Protein AF-0000000086255350 (afdb_homodimer)

Structure (mmCIF, N/CA/C/O backbone):
data_AF-0000000086255350-model_v1
#
loop_
_entity.id
_entity.type
_entity.pdbx_description
1 polymer 'Biogenesis of lysosome-related organelles complex 1 subunit 7'
#
loop_
_atom_site.group_PDB
_atom_site.id
_atom_site.type_symbol
_atom_site.label_atom_id
_atom_site.label_alt_id
_atom_site.label_comp_id
_atom_site.label_asym_id
_atom_site.label_entity_id
_atom_site.label_seq_id
_atom_site.pdbx_PDB_ins_code
_atom_site.Cartn_x
_atom_site.Cartn_y
_atom_site.Cartn_z
_atom_site.occupancy
_atom_site.B_iso_or_equiv
_atom_site.auth_seq_id
_atom_site.auth_comp_id
_atom_site.auth_asym_id
_atom_site.auth_atom_id
_atom_site.pdbx_PDB_model_num
ATOM 1 N N . MET A 1 1 ? 22.094 71.875 85.375 1 22.02 1 MET A N 1
ATOM 2 C CA . MET A 1 1 ? 22.422 72.375 84.062 1 22.02 1 MET A CA 1
ATOM 3 C C . MET A 1 1 ? 21.641 71.688 83 1 22.02 1 MET A C 1
ATOM 5 O O . MET A 1 1 ? 21.078 70.562 83.25 1 22.02 1 MET A O 1
ATOM 9 N N . ASP A 1 2 ? 22.125 71.688 81.75 1 23.98 2 ASP A N 1
ATOM 10 C CA . ASP A 1 2 ? 21.375 71.875 80.5 1 23.98 2 ASP A CA 1
ATOM 11 C C . ASP A 1 2 ? 20.672 70.625 80.062 1 23.98 2 ASP A C 1
ATOM 13 O O . ASP A 1 2 ? 19.469 70.625 79.812 1 23.98 2 ASP A O 1
ATOM 17 N N . PRO A 1 3 ? 21.391 69.75 79.062 1 24.89 3 PRO A N 1
ATOM 18 C CA . PRO A 1 3 ? 20.922 69.75 77.688 1 24.89 3 PRO A CA 1
ATOM 19 C C . PRO A 1 3 ? 19.828 68.75 77.438 1 24.89 3 PRO A C 1
ATOM 21 O O . PRO A 1 3 ? 19.531 67.938 78.312 1 24.89 3 PRO A O 1
ATOM 24 N N . SER A 1 4 ? 19.875 68 76.125 1 26.28 4 SER A N 1
ATOM 25 C CA . SER A 1 4 ? 19.25 68.062 74.812 1 26.28 4 SER A CA 1
ATOM 26 C C . SER A 1 4 ? 18.453 66.812 74.5 1 26.28 4 SER A C 1
ATOM 28 O O . SER A 1 4 ? 17.359 66.812 73.938 1 26.28 4 SER A O 1
ATOM 30 N N . LEU A 1 5 ? 19.078 65.5 74.438 1 30.86 5 LEU A N 1
ATOM 31 C CA . LEU A 1 5 ? 19.062 64.875 73.125 1 30.86 5 LEU A CA 1
ATOM 32 C C . LEU A 1 5 ? 17.766 64.125 72.875 1 30.86 5 LEU A C 1
ATOM 34 O O . LEU A 1 5 ? 17.391 63.281 73.688 1 30.86 5 LEU A O 1
ATOM 38 N N . SER A 1 6 ? 16.766 64.688 72.125 1 34.22 6 SER A N 1
ATOM 39 C CA . SER A 1 6 ? 15.43 64.375 71.562 1 34.22 6 SER A CA 1
ATOM 40 C C . SER A 1 6 ? 15.461 63.125 70.688 1 34.22 6 SER A C 1
ATOM 42 O O . SER A 1 6 ? 14.523 62.906 69.938 1 34.22 6 SER A O 1
ATOM 44 N N . THR A 1 7 ? 16.328 62.125 70.938 1 30.97 7 THR A N 1
ATOM 45 C CA . THR A 1 7 ? 16.516 61.281 69.75 1 30.97 7 THR A CA 1
ATOM 46 C C . THR A 1 7 ? 15.18 60.688 69.312 1 30.97 7 THR A C 1
ATOM 48 O O . THR A 1 7 ? 14.5 60.031 70.125 1 30.97 7 THR A O 1
ATOM 51 N N . GLY A 1 8 ? 14.438 61.5 68.375 1 29.7 8 GLY A N 1
ATOM 52 C CA . GLY A 1 8 ? 13.227 61.25 67.625 1 29.7 8 GLY A CA 1
ATOM 53 C C . GLY A 1 8 ? 13.227 59.938 66.875 1 29.7 8 GLY A C 1
ATOM 54 O O . GLY A 1 8 ? 14.055 59.719 66 1 29.7 8 GLY A O 1
ATOM 55 N N . GLU A 1 9 ? 13.18 58.812 67.562 1 35.44 9 GLU A N 1
ATOM 56 C CA . GLU A 1 9 ? 13.273 57.562 66.812 1 35.44 9 GLU A CA 1
ATOM 57 C C . GLU A 1 9 ? 12.297 57.531 65.625 1 35.44 9 GLU A C 1
ATOM 59 O O . GLU A 1 9 ? 11.102 57.812 65.812 1 35.44 9 GLU A O 1
ATOM 64 N N . ASN A 1 10 ? 12.797 57.938 64.375 1 32.5 10 ASN A N 1
ATOM 65 C CA . ASN A 1 10 ? 12.148 57.938 63.094 1 32.5 10 ASN A CA 1
ATOM 66 C C . ASN A 1 10 ? 11.344 56.656 62.844 1 32.5 10 ASN A C 1
ATOM 68 O O . ASN A 1 10 ? 11.805 55.562 63.156 1 32.5 10 ASN A O 1
ATOM 72 N N . PRO A 1 11 ? 10.031 56.781 62.625 1 34.41 11 PRO A N 1
ATOM 73 C CA . PRO A 1 11 ? 9.016 55.781 62.25 1 34.41 11 PRO A CA 1
ATOM 74 C C . PRO A 1 11 ? 9.391 55.031 60.969 1 34.41 11 PRO A C 1
ATOM 76 O O . PRO A 1 11 ? 9.875 55.625 60 1 34.41 11 PRO A O 1
ATOM 79 N N . ASP A 1 12 ? 10.117 53.938 61.062 1 32.97 12 ASP A N 1
ATOM 80 C CA . ASP A 1 12 ? 10.422 53.125 59.875 1 32.97 12 ASP A CA 1
ATOM 81 C C . ASP A 1 12 ? 9.188 52.938 59 1 32.97 12 ASP A C 1
ATOM 83 O O . ASP A 1 12 ? 8.148 52.469 59.5 1 32.97 12 ASP A O 1
ATOM 87 N N . SER A 1 13 ? 8.906 53.969 58.125 1 32.94 13 SER A N 1
ATOM 88 C CA . SER A 1 13 ? 7.922 53.906 57.062 1 32.94 13 SER A CA 1
ATOM 89 C C . SER A 1 13 ? 7.996 52.562 56.344 1 32.94 13 SER A C 1
ATOM 91 O O . SER A 1 13 ? 9.039 52.188 55.781 1 32.94 13 SER A O 1
ATOM 93 N N . ASN A 1 14 ? 7.316 51.531 56.906 1 33.56 14 ASN A N 1
ATOM 94 C CA . ASN A 1 14 ? 7.07 50.312 56.156 1 33.56 14 ASN A CA 1
ATOM 95 C C . ASN A 1 14 ? 6.719 50.562 54.719 1 33.56 14 ASN A C 1
ATOM 97 O O . ASN A 1 14 ? 5.664 51.125 54.406 1 33.56 14 ASN A O 1
ATOM 101 N N . GLU A 1 15 ? 7.758 51.062 53.906 1 32.97 15 GLU A N 1
ATOM 102 C CA . GLU A 1 15 ? 7.566 51.188 52.469 1 32.97 15 GLU A CA 1
ATOM 103 C C . GLU A 1 15 ? 6.906 49.969 51.906 1 32.97 15 GLU A C 1
ATOM 105 O O . GLU A 1 15 ? 7.391 48.844 52.094 1 32.97 15 GLU A O 1
ATOM 110 N N . ASN A 1 16 ? 5.543 49.906 51.969 1 33.38 16 ASN A N 1
ATOM 111 C CA . ASN A 1 16 ? 4.746 49.031 51.125 1 33.38 16 ASN A CA 1
ATOM 112 C C . ASN A 1 16 ? 5.344 48.875 49.719 1 33.38 16 ASN A C 1
ATOM 114 O O . ASN A 1 16 ? 5.453 49.844 49 1 33.38 16 ASN A O 1
ATOM 118 N N . ASN A 1 17 ? 6.512 48.25 49.656 1 35.53 17 ASN A N 1
ATOM 119 C CA . ASN A 1 17 ? 7.062 47.906 48.344 1 35.53 17 ASN A CA 1
ATOM 120 C C . ASN A 1 17 ? 5.961 47.625 47.312 1 35.53 17 ASN A C 1
ATOM 122 O O . ASN A 1 17 ? 5.086 46.781 47.562 1 35.53 17 ASN A O 1
ATOM 126 N N . PRO A 1 18 ? 5.621 48.562 46.406 1 35.5 18 PRO A N 1
ATOM 127 C CA . PRO A 1 18 ? 4.664 48.219 45.344 1 35.5 18 PRO A CA 1
ATOM 128 C C . PRO A 1 18 ? 4.867 46.844 44.75 1 35.5 18 PRO A C 1
ATOM 130 O O . PRO A 1 18 ? 6 46.344 44.688 1 35.5 18 PRO A O 1
ATOM 133 N N . GLN A 1 19 ? 4.102 45.812 45.188 1 36.25 19 GLN A N 1
ATOM 134 C CA . GLN A 1 19 ? 3.971 44.594 44.406 1 36.25 19 GLN A CA 1
ATOM 135 C C . GLN A 1 19 ? 4.133 44.875 42.906 1 36.25 19 GLN A C 1
ATOM 137 O O . GLN A 1 19 ? 3.379 45.656 42.344 1 36.25 19 GLN A O 1
ATOM 142 N N . GLU A 1 20 ? 5.375 45.094 42.469 1 37.69 20 GLU A N 1
ATOM 143 C CA . GLU A 1 20 ? 5.582 44.969 41.031 1 37.69 20 GLU A CA 1
ATOM 144 C C . GLU A 1 20 ? 4.582 44.031 40.406 1 37.69 20 GLU A C 1
ATOM 146 O O . GLU A 1 20 ? 4.383 42.906 40.906 1 37.69 20 GLU A O 1
ATOM 151 N N . PHE A 1 21 ? 3.416 44.531 39.938 1 36.28 21 PHE A N 1
ATOM 152 C CA . PHE A 1 21 ? 2.541 43.875 38.969 1 36.28 21 PHE A CA 1
ATOM 153 C C . PHE A 1 21 ? 3.344 43 38 1 36.28 21 PHE A C 1
ATOM 155 O O . PHE A 1 21 ? 4.176 43.5 37.25 1 36.28 21 PHE A O 1
ATOM 162 N N . GLU A 1 22 ? 4.027 41.938 38.5 1 38.34 22 GLU A N 1
ATOM 163 C CA . GLU A 1 22 ? 4.441 40.938 37.531 1 38.34 22 GLU A CA 1
ATOM 164 C C . GLU A 1 22 ? 3.572 41.031 36.281 1 38.34 22 GLU A C 1
ATOM 166 O O . GLU A 1 22 ? 2.357 41.219 36.344 1 38.34 22 GLU A O 1
ATOM 171 N N . SER A 1 23 ? 3.957 41.688 35.281 1 38.53 23 SER A N 1
ATOM 172 C CA . SER A 1 23 ? 3.467 41.531 33.906 1 38.53 23 SER A CA 1
ATOM 173 C C . SER A 1 23 ? 2.9 40.125 33.688 1 38.53 23 SER A C 1
ATOM 175 O O . SER A 1 23 ? 3.65 39.156 33.625 1 38.53 23 SER A O 1
ATOM 177 N N . GLU A 1 24 ? 2.031 39.562 34.438 1 42.59 24 GLU A N 1
ATOM 178 C CA . GLU A 1 24 ? 1.218 38.438 34 1 42.59 24 GLU A CA 1
ATOM 179 C C . GLU A 1 24 ? 1.079 38.438 32.469 1 42.59 24 GLU A C 1
ATOM 181 O O . GLU A 1 24 ? 0.594 39.406 31.891 1 42.59 24 GLU A O 1
ATOM 186 N N . SER A 1 25 ? 2.146 38.219 31.719 1 44.25 25 SER A N 1
ATOM 187 C CA . SER A 1 25 ? 1.948 38.031 30.281 1 44.25 25 SER A CA 1
ATOM 188 C C . SER A 1 25 ? 0.504 37.688 29.953 1 44.25 25 SER A C 1
ATOM 190 O O . SER A 1 25 ? 0.038 36.594 30.328 1 44.25 25 SER A O 1
ATOM 192 N N . ASN A 1 26 ? -0.516 38.312 30.234 1 46.16 26 ASN A N 1
ATOM 193 C CA . ASN A 1 26 ? -1.914 38.375 29.812 1 46.16 26 ASN A CA 1
ATOM 194 C C . ASN A 1 26 ? -2.129 37.719 28.453 1 46.16 26 ASN A C 1
ATOM 196 O O . ASN A 1 26 ? -2.107 38.406 27.422 1 46.16 26 ASN A O 1
ATOM 200 N N . SER A 1 27 ? -1.421 36.688 28.062 1 54.72 27 SER A N 1
ATOM 201 C CA . SER A 1 27 ? -1.82 35.938 26.875 1 54.72 27 SER A CA 1
ATOM 202 C C . SER A 1 27 ? -3.336 35.812 26.781 1 54.72 27 SER A C 1
ATOM 204 O O . SER A 1 27 ? -3.969 35.25 27.688 1 54.72 27 SER A O 1
ATOM 206 N N . SER A 1 28 ? -4.031 36.719 26.25 1 60.69 28 SER A N 1
ATOM 207 C CA . SER A 1 28 ? -5.461 36.719 25.969 1 60.69 28 SER A CA 1
ATOM 208 C C . SER A 1 28 ? -5.961 35.312 25.688 1 60.69 28 SER A C 1
ATOM 210 O O . SER A 1 28 ? -5.184 34.438 25.266 1 60.69 28 SER A O 1
ATOM 212 N N . PRO A 1 29 ? -7.129 34.906 26.25 1 63.38 29 PRO A N 1
ATOM 213 C CA . PRO A 1 29 ? -7.75 33.656 25.875 1 63.38 29 PRO A CA 1
ATOM 214 C C . PRO A 1 29 ? -7.426 33.219 24.453 1 63.38 29 PRO A C 1
ATOM 216 O O . PRO A 1 29 ? -7.316 32.031 24.156 1 63.38 29 PRO A O 1
ATOM 219 N N . SER A 1 30 ? -7.207 34.188 23.609 1 69.69 30 SER A N 1
ATOM 220 C CA . SER A 1 30 ? -6.891 33.938 22.203 1 69.69 30 SER A CA 1
ATOM 221 C C . SER A 1 30 ? -5.488 33.344 22.062 1 69.69 30 SER A C 1
ATOM 223 O O . SER A 1 30 ? -5.266 32.469 21.219 1 69.69 30 SER A O 1
ATOM 225 N N . ASP A 1 31 ? -4.527 33.75 22.969 1 72.69 31 ASP A N 1
ATOM 226 C CA . ASP A 1 31 ? -3.158 33.25 22.891 1 72.69 31 ASP A CA 1
ATOM 227 C C . ASP A 1 31 ? -3.084 31.781 23.344 1 72.69 31 ASP A C 1
ATOM 229 O O . ASP A 1 31 ? -2.35 31 22.75 1 72.69 31 ASP A O 1
ATOM 233 N N . SER A 1 32 ? -3.885 31.453 24.312 1 81 32 SER A N 1
ATOM 234 C CA . SER A 1 32 ? -3.885 30.094 24.812 1 81 32 SER A CA 1
ATOM 235 C C . SER A 1 32 ? -4.492 29.125 23.812 1 81 32 SER A C 1
ATOM 237 O O . SER A 1 32 ? -3.98 28.016 23.609 1 81 32 SER A O 1
ATOM 239 N N . LEU A 1 33 ? -5.562 29.469 23.156 1 80.19 33 LEU A N 1
ATOM 240 C CA . LEU A 1 33 ? -6.199 28.625 22.141 1 80.19 33 LEU A CA 1
ATOM 241 C C . LEU A 1 33 ? -5.277 28.438 20.938 1 80.19 33 LEU A C 1
ATOM 243 O O . LEU A 1 33 ? -5.18 27.328 20.406 1 80.19 33 LEU A O 1
ATOM 247 N N . GLY A 1 34 ? -4.57 29.516 20.672 1 81 34 GLY A N 1
ATOM 248 C CA . GLY A 1 34 ? -3.633 29.422 19.562 1 81 34 GLY A CA 1
ATOM 249 C C . GLY A 1 34 ? -2.488 28.469 19.828 1 81 34 GLY A C 1
ATOM 250 O O . GLY A 1 34 ? -2.131 27.672 18.953 1 81 34 GLY A O 1
ATOM 251 N N . LYS A 1 35 ? -1.952 28.578 20.938 1 84.69 35 LYS A N 1
ATOM 252 C CA . LYS A 1 35 ? -0.858 27.688 21.328 1 84.69 35 LYS A CA 1
ATOM 253 C C . LYS A 1 35 ? -1.325 26.234 21.391 1 84.69 35 LYS A C 1
ATOM 255 O O . LYS A 1 35 ? -0.604 25.328 20.969 1 84.69 35 LYS A O 1
ATOM 260 N N . ALA A 1 36 ? -2.473 26 21.953 1 85.62 36 ALA A N 1
ATOM 261 C CA . ALA A 1 36 ? -3.027 24.656 22.031 1 85.62 36 ALA A CA 1
ATOM 262 C C . ALA A 1 36 ? -3.248 24.078 20.641 1 85.62 36 ALA A C 1
ATOM 264 O O . ALA A 1 36 ? -2.941 22.906 20.391 1 85.62 36 ALA A O 1
ATOM 265 N N . LEU A 1 37 ? -3.734 24.859 19.75 1 84.81 37 LEU A N 1
ATOM 266 C CA . LEU A 1 37 ? -3.986 24.422 18.375 1 84.81 37 LEU A CA 1
ATOM 267 C C . LEU A 1 37 ? -2.68 24.125 17.656 1 84.81 37 LEU A C 1
ATOM 269 O O . LEU A 1 37 ? -2.594 23.141 16.906 1 84.81 37 LEU A O 1
ATOM 273 N N . SER A 1 38 ? -1.75 24.953 17.953 1 84.25 38 SER A N 1
ATOM 274 C CA . SER A 1 38 ? -0.44 24.734 17.344 1 84.25 38 SER A CA 1
ATOM 275 C C . SER A 1 38 ? 0.191 23.438 17.828 1 84.25 38 SER A C 1
ATOM 277 O O . SER A 1 38 ? 0.758 22.688 17.047 1 84.25 38 SER A O 1
ATOM 279 N N . THR A 1 39 ? 0.051 23.219 19.062 1 89.19 39 THR A N 1
ATOM 280 C CA . THR A 1 39 ? 0.583 21.984 19.641 1 89.19 39 THR A CA 1
ATOM 281 C C . THR A 1 39 ? -0.147 20.766 19.078 1 89.19 39 THR A C 1
ATOM 283 O O . THR A 1 39 ? 0.481 19.766 18.734 1 89.19 39 THR A O 1
ATOM 286 N N . MET A 1 40 ? -1.406 20.828 18.922 1 89.06 40 MET A N 1
ATOM 287 C CA . MET A 1 40 ? -2.199 19.734 18.375 1 89.06 40 MET A CA 1
ATOM 288 C C . MET A 1 40 ? -1.784 19.438 16.938 1 89.06 40 MET A C 1
ATOM 290 O O . MET A 1 40 ? -1.628 18.266 16.562 1 89.06 40 MET A O 1
ATOM 294 N N . LEU A 1 41 ? -1.567 20.469 16.234 1 88.88 41 LEU A N 1
ATOM 295 C CA . LEU A 1 41 ? -1.193 20.281 14.836 1 88.88 41 LEU A CA 1
ATOM 296 C C . LEU A 1 41 ? 0.19 19.656 14.719 1 88.88 41 LEU A C 1
ATOM 298 O O . LEU A 1 41 ? 0.423 18.812 13.852 1 88.88 41 LEU A O 1
ATOM 302 N N . THR A 1 42 ? 1.013 20.125 15.562 1 89.81 42 THR A N 1
ATOM 303 C CA . THR A 1 42 ? 2.348 19.531 15.594 1 89.81 42 THR A CA 1
ATOM 304 C C . THR A 1 42 ? 2.275 18.047 15.898 1 89.81 42 THR A C 1
ATOM 306 O O . THR A 1 42 ? 2.951 17.234 15.258 1 89.81 42 THR A O 1
ATOM 309 N N . ASN A 1 43 ? 1.425 17.641 16.734 1 91.81 43 ASN A N 1
ATOM 310 C CA . ASN A 1 43 ? 1.269 16.234 17.109 1 91.81 43 ASN A CA 1
ATOM 311 C C . ASN A 1 43 ? 0.656 15.422 15.969 1 91.81 43 ASN A C 1
ATOM 313 O O . ASN A 1 43 ? 1.065 14.289 15.727 1 91.81 43 ASN A O 1
ATOM 317 N N . VAL A 1 44 ? -0.25 15.977 15.336 1 93.06 44 VAL A N 1
ATOM 318 C CA . VAL A 1 44 ? -0.89 15.305 14.211 1 93.06 44 VAL A CA 1
ATOM 319 C C . VAL A 1 44 ? 0.14 15.031 13.117 1 93.06 44 VAL A C 1
ATOM 321 O O . VAL A 1 44 ? 0.208 13.93 12.578 1 93.06 44 VAL A O 1
ATOM 324 N N . ILE A 1 45 ? 0.917 15.984 12.828 1 92.12 45 ILE A N 1
ATOM 325 C CA . ILE A 1 45 ? 1.904 15.852 11.766 1 92.12 45 ILE A CA 1
ATOM 326 C C . ILE A 1 45 ? 2.941 14.797 12.148 1 92.12 45 ILE A C 1
ATOM 328 O O . ILE A 1 45 ? 3.363 14 11.312 1 92.12 45 ILE A O 1
ATOM 332 N N . LYS A 1 46 ? 3.291 14.82 13.367 1 93 46 LYS A N 1
ATOM 333 C CA . LYS A 1 46 ? 4.246 13.82 13.836 1 93 46 LYS A CA 1
ATOM 334 C C . LYS A 1 46 ? 3.66 12.414 13.742 1 93 46 LYS A C 1
ATOM 336 O O . LYS A 1 46 ? 4.348 11.477 13.336 1 93 46 LYS A O 1
ATOM 341 N N . ASP A 1 47 ? 2.457 12.336 14.094 1 94.31 47 ASP A N 1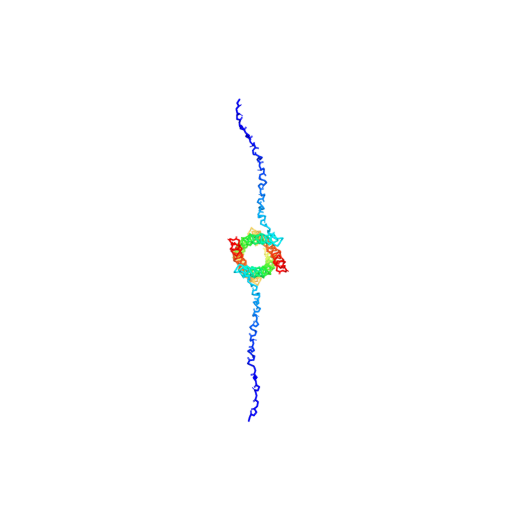
ATOM 342 C CA . ASP A 1 47 ? 1.78 11.047 14.008 1 94.31 47 ASP A CA 1
ATOM 343 C C . ASP A 1 47 ? 1.666 10.586 12.555 1 94.31 47 ASP A C 1
ATOM 345 O O . ASP A 1 47 ? 1.932 9.422 12.242 1 94.31 47 ASP A O 1
ATOM 349 N N . LEU A 1 48 ? 1.305 11.445 11.781 1 94.56 48 LEU A N 1
ATOM 350 C CA . LEU A 1 48 ? 1.216 11.133 10.359 1 94.56 48 LEU A CA 1
ATOM 351 C C . LEU A 1 48 ? 2.564 10.672 9.812 1 94.56 48 LEU A C 1
ATOM 353 O O . LEU A 1 48 ? 2.631 9.719 9.039 1 94.56 48 LEU A O 1
ATOM 357 N N . ASP A 1 49 ? 3.541 11.352 10.227 1 93.88 49 ASP A N 1
ATOM 358 C CA . ASP A 1 49 ? 4.891 11.016 9.789 1 93.88 49 ASP A CA 1
ATOM 359 C C . ASP A 1 49 ? 5.254 9.5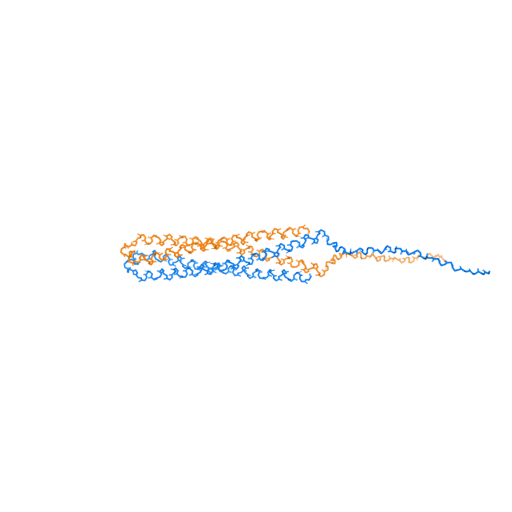86 10.195 1 93.88 49 ASP A C 1
ATOM 361 O O . ASP A 1 49 ? 5.762 8.812 9.383 1 93.88 49 ASP A O 1
ATOM 365 N N . SER A 1 50 ? 5.004 9.242 11.367 1 95.62 50 SER A N 1
ATOM 366 C CA . SER A 1 50 ? 5.273 7.898 11.867 1 95.62 50 SER A CA 1
ATOM 367 C C . SER A 1 50 ? 4.461 6.855 11.109 1 95.62 50 SER A C 1
ATOM 369 O O . SER A 1 50 ? 4.992 5.812 10.719 1 95.62 50 SER A O 1
ATOM 371 N N . LYS A 1 51 ? 3.254 7.16 10.891 1 94.75 51 LYS A N 1
ATOM 372 C CA . LYS A 1 51 ? 2.383 6.223 10.188 1 94.75 51 LYS A CA 1
ATOM 373 C C . LYS A 1 51 ? 2.814 6.059 8.727 1 94.75 51 LYS A C 1
ATOM 375 O O . LYS A 1 51 ? 2.77 4.957 8.18 1 94.75 51 LYS A O 1
ATOM 380 N N . ALA A 1 52 ? 3.146 7.102 8.094 1 95.62 52 ALA A N 1
ATOM 381 C CA . ALA A 1 52 ? 3.629 7.031 6.719 1 95.62 52 ALA A CA 1
ATOM 382 C C . ALA A 1 52 ? 4.891 6.18 6.625 1 95.62 52 ALA A C 1
ATOM 384 O O . ALA A 1 52 ? 5.023 5.355 5.715 1 95.62 52 ALA A O 1
ATOM 385 N N . GLN A 1 53 ? 5.781 6.332 7.566 1 96.06 53 GLN A N 1
ATOM 386 C CA . GLN A 1 53 ? 7.004 5.539 7.582 1 96.06 53 GLN A CA 1
ATOM 387 C C . GLN A 1 53 ? 6.699 4.059 7.773 1 96.06 53 GLN A C 1
ATOM 389 O O . GLN A 1 53 ? 7.297 3.205 7.113 1 96.06 53 GLN A O 1
ATOM 394 N N . ASN A 1 54 ? 5.816 3.801 8.688 1 96.69 54 ASN A N 1
ATOM 395 C CA . ASN A 1 54 ? 5.391 2.42 8.891 1 96.69 54 ASN A CA 1
ATOM 396 C C . ASN A 1 54 ? 4.758 1.839 7.625 1 96.69 54 ASN A C 1
ATOM 398 O O . ASN A 1 54 ? 4.965 0.667 7.305 1 96.69 54 ASN A O 1
ATOM 402 N N . THR A 1 55 ? 3.994 2.6 6.938 1 96.38 55 THR A N 1
ATOM 403 C CA . THR A 1 55 ? 3.361 2.178 5.691 1 96.38 55 THR A CA 1
ATOM 404 C C . THR A 1 55 ? 4.41 1.89 4.621 1 96.38 55 THR A C 1
ATOM 406 O O . THR A 1 55 ? 4.34 0.868 3.936 1 96.38 55 THR A O 1
ATOM 409 N N . LEU A 1 56 ? 5.383 2.723 4.523 1 96.25 56 LEU A N 1
ATOM 410 C CA . LEU A 1 56 ? 6.473 2.523 3.572 1 96.25 56 LEU A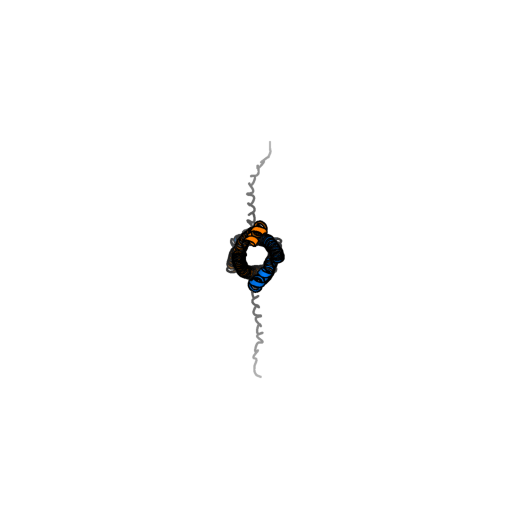 CA 1
ATOM 411 C C . LEU A 1 56 ? 7.191 1.206 3.84 1 96.25 56 LEU A C 1
ATOM 413 O O . LEU A 1 56 ? 7.473 0.447 2.908 1 96.25 56 LEU A O 1
ATOM 417 N N . ASN A 1 57 ? 7.422 0.932 5.074 1 96.5 57 ASN A N 1
ATOM 418 C CA . ASN A 1 57 ? 8.086 -0.31 5.449 1 96.5 57 ASN A CA 1
ATOM 419 C C . ASN A 1 57 ? 7.246 -1.53 5.09 1 96.5 57 ASN A C 1
ATOM 421 O O . ASN A 1 57 ? 7.773 -2.527 4.594 1 96.5 57 ASN A O 1
ATOM 425 N N . SER A 1 58 ? 5.992 -1.403 5.355 1 96.19 58 SER A N 1
ATOM 426 C CA . SER A 1 58 ? 5.078 -2.496 5.031 1 96.19 58 SER A CA 1
ATOM 427 C C . SER A 1 58 ? 4.957 -2.686 3.525 1 96.19 58 SER A C 1
ATOM 429 O O . SER A 1 58 ? 4.828 -3.812 3.045 1 96.19 58 SER A O 1
ATOM 431 N N . GLN A 1 59 ? 4.961 -1.613 2.855 1 95.06 59 GLN A N 1
ATOM 432 C CA . GLN A 1 59 ? 4.922 -1.681 1.399 1 95.06 59 GLN A CA 1
ATOM 433 C C . GLN A 1 59 ? 6.172 -2.355 0.845 1 95.06 59 GLN A C 1
ATOM 435 O O . GLN A 1 59 ? 6.102 -3.104 -0.132 1 95.06 59 GLN A O 1
ATOM 440 N N . ASP A 1 60 ? 7.324 -2.143 1.401 1 95.62 60 ASP A N 1
ATOM 441 C CA . ASP A 1 60 ? 8.555 -2.811 0.991 1 95.62 60 ASP A CA 1
ATOM 442 C C . ASP A 1 60 ? 8.461 -4.32 1.209 1 95.62 60 ASP A C 1
ATOM 444 O O . ASP A 1 60 ? 8.906 -5.102 0.366 1 95.62 60 ASP A O 1
ATOM 448 N N . LYS A 1 61 ? 7.953 -4.676 2.311 1 95.44 61 LYS A N 1
ATOM 449 C CA . LYS A 1 61 ? 7.75 -6.094 2.596 1 95.44 61 LYS A CA 1
ATOM 450 C C . LYS A 1 61 ? 6.809 -6.727 1.579 1 95.44 61 LYS A C 1
ATOM 452 O O . LYS A 1 61 ? 7.039 -7.852 1.127 1 95.44 61 LYS A O 1
ATOM 457 N N . LEU A 1 62 ? 5.777 -6.02 1.271 1 95.44 62 LEU A N 1
ATOM 458 C CA . LEU A 1 62 ? 4.824 -6.5 0.28 1 95.44 62 LEU A CA 1
ATOM 459 C C . LEU A 1 62 ? 5.492 -6.68 -1.078 1 95.44 62 LEU A C 1
ATOM 461 O O . LEU A 1 62 ? 5.297 -7.703 -1.739 1 95.44 62 LEU A O 1
ATOM 465 N N . ASN A 1 63 ? 6.238 -5.711 -1.494 1 94.38 63 ASN A N 1
ATOM 466 C CA . ASN A 1 63 ? 6.973 -5.797 -2.752 1 94.38 63 ASN A CA 1
ATOM 467 C C . ASN A 1 63 ? 7.871 -7.031 -2.793 1 94.38 63 ASN A C 1
ATOM 469 O O . ASN A 1 63 ? 7.887 -7.758 -3.787 1 94.38 63 ASN A O 1
ATOM 473 N N . SER A 1 64 ? 8.578 -7.227 -1.771 1 94.88 64 SER A N 1
ATOM 474 C CA . SER A 1 64 ? 9.477 -8.375 -1.691 1 94.88 64 SER A CA 1
ATOM 475 C C . SER A 1 64 ? 8.703 -9.688 -1.737 1 94.88 64 SER A C 1
ATOM 477 O O . SER A 1 64 ? 9.141 -10.648 -2.373 1 94.88 64 SER A O 1
ATOM 479 N N . ALA A 1 65 ? 7.621 -9.719 -1.077 1 92.69 65 ALA A N 1
ATOM 480 C CA . ALA A 1 65 ? 6.793 -10.922 -1.043 1 92.69 65 ALA A CA 1
ATOM 481 C C . ALA A 1 65 ? 6.238 -11.242 -2.428 1 92.69 65 ALA A C 1
ATOM 483 O O . ALA A 1 65 ? 6.211 -12.406 -2.838 1 92.69 65 ALA A O 1
ATOM 484 N N . ILE A 1 66 ? 5.812 -10.297 -3.098 1 94 66 ILE A N 1
ATOM 485 C CA . ILE A 1 66 ? 5.273 -10.508 -4.438 1 94 66 ILE A CA 1
ATOM 486 C C . ILE A 1 66 ? 6.391 -10.945 -5.383 1 94 66 ILE A C 1
ATOM 488 O O . ILE A 1 66 ? 6.191 -11.836 -6.215 1 94 66 ILE A O 1
ATOM 492 N N . ASP A 1 67 ? 7.547 -10.352 -5.324 1 93.62 67 ASP A N 1
ATOM 493 C CA . ASP A 1 67 ? 8.695 -10.75 -6.133 1 93.62 67 ASP A CA 1
ATOM 494 C C . ASP A 1 67 ? 9.039 -12.219 -5.906 1 93.62 67 ASP A C 1
ATOM 496 O O . ASP A 1 67 ? 9.289 -12.961 -6.859 1 93.62 67 ASP A O 1
ATOM 500 N N . ARG A 1 68 ? 9.094 -12.57 -4.711 1 92.31 68 ARG A N 1
ATOM 501 C CA . ARG A 1 68 ? 9.391 -13.961 -4.371 1 92.31 68 ARG A CA 1
ATOM 502 C C . ARG A 1 68 ? 8.328 -14.898 -4.926 1 92.31 68 ARG A C 1
ATOM 504 O O . ARG A 1 68 ? 8.648 -15.945 -5.5 1 92.31 68 ARG A O 1
ATOM 511 N N . LEU A 1 69 ? 7.086 -14.539 -4.746 1 91.31 69 LEU A N 1
ATOM 512 C CA . LEU A 1 69 ? 5.984 -15.344 -5.266 1 91.31 69 LEU A CA 1
ATOM 513 C C . LEU A 1 69 ? 6.098 -15.508 -6.777 1 91.31 69 LEU A C 1
ATOM 515 O O . LEU A 1 69 ? 5.914 -16.609 -7.305 1 91.31 69 LEU A O 1
ATOM 519 N N . THR A 1 70 ? 6.395 -14.422 -7.402 1 92.25 70 THR A N 1
ATOM 520 C CA . THR A 1 70 ? 6.527 -14.453 -8.852 1 92.25 70 THR A CA 1
ATOM 521 C C . THR A 1 70 ? 7.641 -15.414 -9.266 1 92.25 70 THR A C 1
AT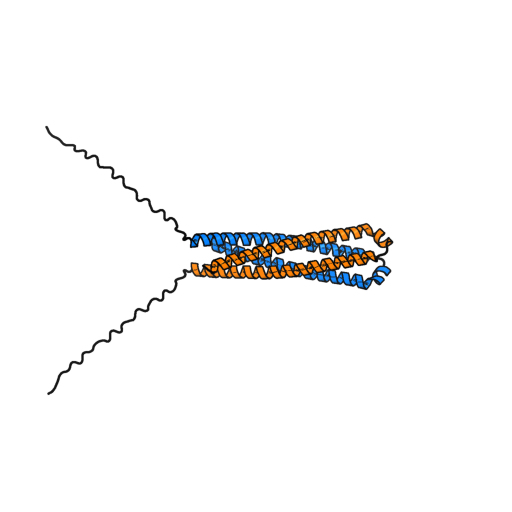OM 523 O O . THR A 1 70 ? 7.469 -16.203 -10.203 1 92.25 70 THR A O 1
ATOM 526 N N . ARG A 1 71 ? 8.742 -15.398 -8.625 1 92.94 71 ARG A N 1
ATOM 527 C CA . ARG A 1 71 ? 9.867 -16.281 -8.922 1 92.94 71 ARG A CA 1
ATOM 528 C C . ARG A 1 71 ? 9.484 -17.734 -8.703 1 92.94 71 ARG A C 1
ATOM 530 O O . ARG A 1 71 ? 9.812 -18.594 -9.531 1 92.94 71 ARG A O 1
ATOM 537 N N . GLU A 1 72 ? 8.797 -17.969 -7.656 1 89.5 72 GLU A N 1
ATOM 538 C CA . GLU A 1 72 ? 8.383 -19.328 -7.332 1 89.5 72 GLU A CA 1
ATOM 539 C C . GLU A 1 72 ? 7.375 -19.844 -8.344 1 89.5 72 GLU A C 1
ATOM 541 O O . GLU A 1 72 ? 7.426 -21.016 -8.734 1 89.5 72 GLU A O 1
ATOM 546 N N . LEU A 1 73 ? 6.52 -19.078 -8.758 1 89.88 73 LEU A N 1
ATOM 547 C CA . LEU A 1 73 ? 5.543 -19.469 -9.766 1 89.88 73 LEU A CA 1
ATOM 548 C C . LEU A 1 73 ? 6.227 -19.781 -11.094 1 89.88 73 LEU A C 1
ATOM 550 O O . LEU A 1 73 ? 5.879 -20.75 -11.766 1 89.88 73 LEU A O 1
ATOM 554 N N . ASP A 1 74 ? 7.172 -18.969 -11.414 1 91.88 74 ASP A N 1
ATOM 555 C CA . ASP A 1 74 ? 7.945 -19.203 -12.625 1 91.88 74 ASP A CA 1
ATOM 556 C C . ASP A 1 74 ? 8.68 -20.547 -12.562 1 91.88 74 ASP A C 1
ATOM 558 O O . ASP A 1 74 ? 8.68 -21.312 -13.531 1 91.88 74 ASP A O 1
ATOM 562 N N . GLN A 1 75 ? 9.289 -20.859 -11.5 1 90.94 75 GLN A N 1
ATOM 563 C CA . GLN A 1 75 ? 10.008 -22.109 -11.297 1 90.94 75 GLN A CA 1
ATOM 564 C C . GLN A 1 75 ? 9.07 -23.312 -11.398 1 90.94 75 GLN A C 1
ATOM 566 O O . GLN A 1 75 ? 9.414 -24.328 -12.016 1 90.94 75 GLN A O 1
ATOM 571 N N . LEU A 1 76 ? 7.918 -23.156 -10.773 1 88.56 76 LEU A N 1
ATOM 572 C CA . LEU A 1 76 ? 6.922 -24.219 -10.828 1 88.56 76 LEU A CA 1
ATOM 573 C C . LEU A 1 76 ? 6.488 -24.484 -12.266 1 88.56 76 LEU A C 1
ATOM 575 O O . LEU A 1 76 ? 6.379 -25.641 -12.68 1 88.56 76 LEU A O 1
ATOM 579 N N . LEU A 1 77 ? 6.301 -23.484 -13.008 1 88.5 77 LEU A N 1
ATOM 580 C CA . LEU A 1 77 ? 5.867 -23.609 -14.398 1 88.5 77 LEU A CA 1
ATOM 581 C C . LEU A 1 77 ? 6.977 -24.188 -15.266 1 88.5 77 LEU A C 1
ATOM 583 O O . LEU A 1 77 ? 6.703 -24.922 -16.219 1 88.5 77 LEU A O 1
ATOM 587 N N . GLU A 1 78 ? 8.156 -23.906 -14.93 1 90.69 78 GLU A N 1
ATOM 588 C CA . GLU A 1 78 ? 9.305 -24.438 -15.664 1 90.69 78 GLU A CA 1
ATOM 589 C C . GLU A 1 78 ? 9.422 -25.953 -15.484 1 90.69 78 GLU A C 1
ATOM 591 O O . GLU A 1 78 ? 9.93 -26.641 -16.359 1 90.69 78 GLU A O 1
ATOM 596 N N . GLU A 1 79 ? 8.969 -26.422 -14.398 1 87.06 79 GLU A N 1
ATOM 597 C CA . GLU A 1 79 ? 9.086 -27.844 -14.078 1 87.06 79 GLU A CA 1
ATOM 598 C C . GLU A 1 79 ? 7.844 -28.625 -14.523 1 87.06 79 GLU A C 1
ATOM 600 O O . GLU A 1 79 ? 7.824 -29.844 -14.484 1 87.06 79 GLU A O 1
ATOM 605 N N . ALA A 1 80 ? 6.887 -27.953 -14.914 1 86.81 80 ALA A N 1
ATOM 606 C CA . ALA A 1 80 ? 5.637 -28.594 -15.297 1 86.81 80 ALA A CA 1
ATOM 607 C C . ALA A 1 80 ? 5.754 -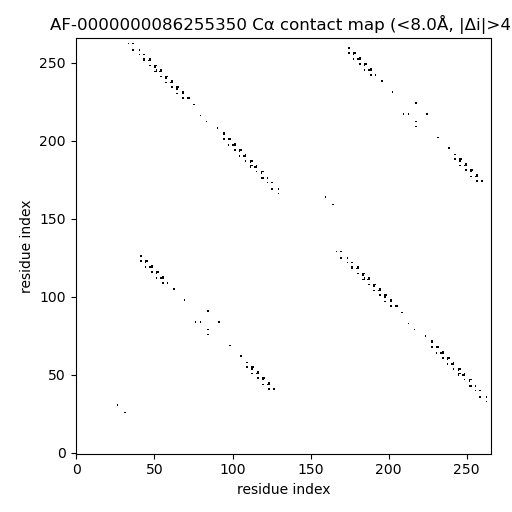29.25 -16.672 1 86.81 80 ALA A C 1
ATOM 609 O O . ALA A 1 80 ? 6.426 -28.703 -17.562 1 86.81 80 ALA A O 1
ATOM 610 N N . PRO A 1 81 ? 5.105 -30.359 -16.812 1 86.69 81 PRO A N 1
ATOM 611 C CA . PRO A 1 81 ? 5.168 -31.031 -18.125 1 86.69 81 PRO A CA 1
ATOM 612 C C . PRO A 1 81 ? 4.574 -30.188 -19.25 1 86.69 81 PRO A C 1
ATOM 614 O O . PRO A 1 81 ? 3.592 -29.469 -19.031 1 86.69 81 PRO A O 1
ATOM 617 N N . LEU A 1 82 ? 5.105 -30.328 -20.359 1 88.81 82 LEU A N 1
ATOM 618 C CA . LEU A 1 82 ? 4.734 -29.516 -21.516 1 88.81 82 LEU A CA 1
ATOM 619 C C . LEU A 1 82 ? 3.266 -29.719 -21.875 1 88.81 82 LEU A C 1
ATOM 621 O O . LEU A 1 82 ? 2.547 -28.75 -22.141 1 88.81 82 LEU A O 1
ATOM 625 N N . PRO A 1 83 ? 2.756 -30.984 -21.891 1 89.06 83 PRO A N 1
ATOM 626 C CA . PRO A 1 83 ? 1.337 -31.141 -22.219 1 89.06 83 PRO A CA 1
ATOM 627 C C . PRO A 1 83 ? 0.42 -30.375 -21.266 1 89.06 83 PRO A C 1
ATOM 629 O O . PRO A 1 83 ? -0.599 -29.828 -21.703 1 89.06 83 PRO A O 1
ATOM 632 N N . PHE A 1 84 ? 0.844 -30.375 -20.062 1 85.75 84 PHE A N 1
ATOM 633 C CA . PHE A 1 84 ? 0.087 -29.609 -19.078 1 85.75 84 PHE A CA 1
ATOM 634 C C . PHE A 1 84 ? 0.11 -28.125 -19.406 1 85.75 84 PHE A C 1
ATOM 636 O O . PHE A 1 84 ? -0.93 -27.469 -19.391 1 85.75 84 PHE A O 1
ATOM 643 N N . ILE A 1 85 ? 1.258 -27.531 -19.672 1 90.12 85 ILE A N 1
ATOM 644 C CA . ILE A 1 85 ? 1.424 -26.125 -20 1 90.12 85 ILE A CA 1
ATOM 645 C C . ILE A 1 85 ? 0.604 -25.781 -21.234 1 90.12 85 ILE A C 1
ATOM 647 O O . ILE A 1 85 ? -0.086 -24.766 -21.281 1 90.12 85 ILE A O 1
ATOM 651 N N . MET A 1 86 ? 0.711 -26.703 -22.219 1 91.81 86 MET A N 1
ATOM 652 C CA . MET A 1 86 ? -0.007 -26.453 -23.469 1 91.81 86 MET A CA 1
ATOM 653 C C . MET A 1 86 ? -1.515 -26.484 -23.234 1 91.81 86 MET A C 1
ATOM 655 O O . MET A 1 86 ? -2.238 -25.641 -23.766 1 91.81 86 MET A O 1
ATOM 659 N N . GLN A 1 87 ? -1.929 -27.406 -22.5 1 91.38 87 GLN A N 1
ATOM 660 C CA . GLN A 1 87 ? -3.354 -27.562 -22.219 1 91.38 87 GLN A CA 1
ATOM 661 C C . GLN A 1 87 ? -3.902 -26.359 -21.453 1 91.38 87 GLN A C 1
ATOM 663 O O . GLN A 1 87 ? -5.066 -26 -21.625 1 91.38 87 GLN A O 1
ATOM 668 N N . HIS A 1 88 ? -3.064 -25.766 -20.656 1 90.44 88 HIS A N 1
ATOM 669 C CA . HIS A 1 88 ? -3.527 -24.703 -19.766 1 90.44 88 HIS A CA 1
ATOM 670 C C . HIS A 1 88 ? -2.863 -23.375 -20.109 1 90.44 88 HIS A C 1
ATOM 672 O O . HIS A 1 88 ? -2.713 -22.516 -19.25 1 90.44 88 HIS A O 1
ATOM 678 N N . ALA A 1 89 ? -2.391 -23.266 -21.266 1 92.56 89 ALA A N 1
ATOM 679 C CA . ALA A 1 89 ? -1.609 -22.109 -21.703 1 92.56 89 ALA A CA 1
ATOM 680 C C . ALA A 1 89 ? -2.383 -20.812 -21.5 1 92.56 89 ALA A C 1
ATOM 682 O O . ALA A 1 89 ? -1.818 -19.812 -21.047 1 92.56 89 ALA A O 1
ATOM 683 N N . ALA A 1 90 ? -3.639 -20.828 -21.781 1 92.12 90 ALA A N 1
ATOM 684 C CA . ALA A 1 90 ? -4.465 -19.641 -21.625 1 92.12 90 ALA A CA 1
ATOM 685 C C . ALA A 1 90 ? -4.57 -19.234 -20.172 1 92.12 90 ALA A C 1
ATOM 687 O O . ALA A 1 90 ? -4.461 -18.047 -19.828 1 92.12 90 ALA A O 1
ATOM 688 N N . LYS A 1 91 ? -4.777 -20.156 -19.391 1 89.56 91 LYS A N 1
ATOM 689 C CA . LYS A 1 91 ? -4.875 -19.875 -17.953 1 89.56 91 LYS A CA 1
ATOM 690 C C . LYS A 1 91 ? -3.545 -19.375 -17.391 1 89.56 91 LYS A C 1
ATOM 692 O O . LYS A 1 91 ? -3.516 -18.438 -16.594 1 89.56 91 LYS A O 1
ATOM 697 N N . ILE A 1 92 ? -2.492 -19.984 -17.797 1 91.88 92 ILE A N 1
ATOM 698 C CA . ILE A 1 92 ? -1.162 -19.594 -17.344 1 91.88 92 ILE A CA 1
ATOM 699 C C . ILE A 1 92 ? -0.865 -18.156 -17.797 1 91.88 92 ILE A C 1
ATOM 701 O O . ILE A 1 92 ? -0.363 -17.344 -17.016 1 91.88 92 ILE A O 1
ATOM 705 N N . SER A 1 93 ? -1.207 -17.922 -19.031 1 92.62 93 SER A N 1
ATOM 706 C CA . SER A 1 93 ? -1.025 -16.562 -19.547 1 92.62 93 SER A CA 1
ATOM 707 C C . SER A 1 93 ? -1.857 -15.555 -18.766 1 92.62 93 SER A C 1
ATOM 709 O O . SER A 1 93 ? -1.4 -14.445 -18.5 1 92.62 93 SER A O 1
ATOM 711 N N . GLY A 1 94 ? -3.041 -15.922 -18.406 1 90.06 94 GLY A N 1
ATOM 712 C CA . GLY A 1 94 ? -3.875 -15.07 -17.578 1 90.06 94 GLY A CA 1
ATOM 713 C C . GLY A 1 94 ? -3.248 -14.758 -16.234 1 90.06 94 GLY A C 1
ATOM 714 O O . GLY A 1 94 ? -3.268 -13.602 -15.789 1 90.06 94 GLY A O 1
ATOM 715 N N . VAL A 1 95 ? -2.668 -15.68 -15.688 1 89.88 95 VAL A N 1
ATOM 716 C CA . VAL A 1 95 ? -1.994 -15.492 -14.406 1 89.88 95 VAL A CA 1
ATOM 717 C C . VAL A 1 95 ? -0.814 -14.531 -14.578 1 89.88 95 VAL A C 1
ATOM 719 O O . VAL A 1 95 ? -0.608 -13.641 -13.758 1 89.88 95 VAL A O 1
ATOM 722 N N . ARG A 1 96 ? -0.067 -14.703 -15.625 1 90.38 96 ARG A N 1
ATOM 723 C CA . ARG A 1 96 ? 1.087 -13.844 -15.875 1 90.38 96 ARG A CA 1
ATOM 724 C C . ARG A 1 96 ? 0.658 -12.391 -16.078 1 90.38 96 ARG A C 1
ATOM 726 O O . ARG A 1 96 ? 1.325 -11.469 -15.602 1 90.38 96 ARG A O 1
ATOM 733 N N . MET A 1 97 ? -0.387 -12.258 -16.734 1 91 97 MET A N 1
ATOM 734 C CA . MET A 1 97 ? -0.913 -10.914 -16.969 1 91 97 MET A CA 1
ATOM 735 C C . MET A 1 97 ? -1.385 -10.273 -15.672 1 91 97 MET A C 1
ATOM 737 O O . MET A 1 97 ? -1.148 -9.094 -15.438 1 91 97 MET A O 1
ATOM 741 N N . ARG A 1 98 ? -1.968 -11.023 -14.961 1 90.19 98 ARG A N 1
ATOM 742 C CA . ARG A 1 98 ? -2.447 -10.5 -13.688 1 90.19 98 ARG A CA 1
ATOM 743 C C . ARG A 1 98 ? -1.282 -10.117 -12.773 1 90.19 98 ARG A C 1
ATOM 745 O O . ARG A 1 98 ? -1.32 -9.086 -12.109 1 90.19 98 ARG A O 1
ATOM 752 N N . VAL A 1 99 ? -0.283 -10.922 -12.703 1 91.44 99 VAL A N 1
ATOM 753 C CA . VAL A 1 99 ? 0.904 -10.625 -11.914 1 91.44 99 VAL A CA 1
ATOM 754 C C . VAL A 1 99 ? 1.531 -9.312 -12.398 1 91.44 99 VAL A C 1
ATOM 756 O O . VAL A 1 99 ? 1.932 -8.477 -11.586 1 91.44 99 VAL A O 1
ATOM 759 N N . SER A 1 100 ? 1.586 -9.18 -13.648 1 91.62 100 SER A N 1
ATOM 760 C CA . SER A 1 100 ? 2.125 -7.941 -14.211 1 91.62 100 SER A CA 1
ATOM 761 C C . SER A 1 100 ? 1.288 -6.734 -13.797 1 91.62 100 SER A C 1
ATOM 763 O O . SER A 1 100 ? 1.832 -5.688 -13.453 1 91.62 100 SER A O 1
ATOM 765 N N . SER A 1 101 ? 0.025 -6.891 -13.898 1 91.81 101 SER A N 1
ATOM 766 C CA . SER A 1 101 ? -0.888 -5.828 -13.492 1 91.81 101 SER A CA 1
ATOM 767 C C . SER A 1 101 ? -0.705 -5.48 -12.016 1 91.81 101 SER A C 1
ATOM 769 O O . SER A 1 101 ? -0.65 -4.301 -11.656 1 91.81 101 SER A O 1
ATOM 771 N N . LEU A 1 102 ? -0.619 -6.5 -11.227 1 93.19 102 LEU A N 1
ATOM 772 C CA . LEU A 1 102 ? -0.364 -6.32 -9.797 1 93.19 102 LEU A CA 1
ATOM 773 C C . LEU A 1 102 ? 0.918 -5.523 -9.57 1 93.19 102 LEU A C 1
ATOM 775 O O . LEU A 1 102 ? 0.939 -4.586 -8.773 1 93.19 102 LEU A O 1
ATOM 779 N N . ASN A 1 103 ? 1.91 -5.812 -10.258 1 91.19 103 ASN A N 1
ATOM 780 C CA . ASN A 1 103 ? 3.189 -5.121 -10.133 1 91.19 103 ASN A CA 1
ATOM 781 C C . ASN A 1 103 ? 3.066 -3.645 -10.492 1 91.19 103 ASN A C 1
ATOM 783 O O . ASN A 1 103 ? 3.682 -2.791 -9.852 1 91.19 103 ASN A O 1
ATOM 787 N N . SER A 1 104 ? 2.316 -3.369 -11.43 1 94.75 104 SER A N 1
ATOM 788 C CA . SER A 1 104 ? 2.096 -1.987 -11.844 1 94.75 104 SER A CA 1
ATOM 789 C C . SER A 1 104 ? 1.368 -1.197 -10.758 1 94.75 104 SER A C 1
ATOM 791 O O . SER A 1 104 ? 1.732 -0.056 -10.461 1 94.75 104 SER A O 1
ATOM 793 N N . VAL A 1 105 ? 0.369 -1.795 -10.211 1 95.31 105 VAL A N 1
ATOM 794 C CA . VAL A 1 105 ? -0.382 -1.147 -9.141 1 95.31 105 VAL A CA 1
ATOM 795 C C . VAL A 1 105 ? 0.522 -0.938 -7.93 1 95.31 105 VAL A C 1
ATOM 797 O O . VAL A 1 105 ? 0.504 0.129 -7.312 1 95.31 105 VAL A O 1
ATOM 800 N N . LEU A 1 106 ? 1.312 -1.876 -7.668 1 95.44 106 LEU A N 1
ATOM 801 C CA . LEU A 1 106 ? 2.252 -1.791 -6.555 1 95.44 106 LEU A CA 1
ATOM 802 C C . LEU A 1 106 ? 3.215 -0.624 -6.746 1 95.44 106 LEU A C 1
ATOM 804 O O . LEU A 1 106 ? 3.475 0.132 -5.805 1 95.44 106 LEU A O 1
ATOM 808 N N . LYS A 1 107 ? 3.688 -0.421 -7.871 1 94.88 107 LYS A N 1
ATOM 809 C CA . LYS A 1 107 ? 4.586 0.694 -8.164 1 94.88 107 LYS A CA 1
ATOM 810 C C . LYS A 1 107 ? 3.867 2.031 -8 1 94.88 107 LYS A C 1
ATOM 812 O O . LYS A 1 107 ? 4.445 2.994 -7.492 1 94.88 107 LYS A O 1
ATOM 817 N N . SER A 1 108 ? 2.693 2.029 -8.422 1 95.75 108 SER A N 1
ATOM 818 C CA . SER A 1 108 ? 1.904 3.248 -8.273 1 95.75 108 SER A CA 1
ATOM 819 C C . SER A 1 108 ? 1.696 3.594 -6.805 1 95.75 108 SER A C 1
ATOM 821 O O . SER A 1 108 ? 1.825 4.754 -6.41 1 95.75 108 SER A O 1
ATOM 823 N N . ILE A 1 109 ? 1.408 2.607 -6.031 1 96.31 109 ILE A N 1
ATOM 824 C CA . ILE A 1 109 ? 1.21 2.812 -4.602 1 96.31 109 ILE A CA 1
ATOM 825 C C . ILE A 1 109 ? 2.516 3.281 -3.961 1 96.31 109 ILE A C 1
ATOM 827 O O . ILE A 1 109 ? 2.516 4.191 -3.131 1 96.31 109 ILE A O 1
ATOM 831 N N . GLN A 1 110 ? 3.559 2.664 -4.324 1 95.44 110 GLN A N 1
ATOM 832 C CA . GLN A 1 110 ? 4.863 3.078 -3.814 1 95.44 110 GLN A CA 1
ATOM 833 C C . GLN A 1 110 ? 5.117 4.559 -4.094 1 95.44 110 GLN A C 1
ATOM 835 O O . GLN A 1 110 ? 5.582 5.289 -3.219 1 95.44 110 GLN A O 1
ATOM 840 N N . LYS A 1 111 ? 4.82 4.988 -5.191 1 96.06 111 LYS A N 1
ATOM 841 C CA . LYS A 1 111 ? 4.996 6.391 -5.547 1 96.06 111 LYS A CA 1
ATOM 842 C C . LYS A 1 111 ? 4.094 7.289 -4.703 1 96.06 111 LYS A C 1
ATOM 844 O O . LYS A 1 111 ? 4.512 8.359 -4.266 1 96.06 111 LYS A O 1
ATOM 849 N N . ARG A 1 112 ? 2.957 6.898 -4.531 1 93.88 112 ARG A N 1
ATOM 850 C CA . ARG A 1 112 ? 1.998 7.68 -3.756 1 93.88 112 ARG A CA 1
ATOM 851 C C . ARG A 1 112 ? 2.438 7.801 -2.301 1 93.88 112 ARG A C 1
ATOM 853 O O . ARG A 1 112 ? 2.344 8.875 -1.706 1 93.88 112 ARG A O 1
ATOM 860 N N . VAL A 1 113 ? 2.895 6.738 -1.719 1 96.19 113 VAL A N 1
ATOM 861 C CA . VAL A 1 113 ? 3.354 6.77 -0.333 1 96.19 113 VAL A CA 1
ATOM 862 C C . VAL A 1 113 ? 4.617 7.617 -0.226 1 96.19 113 VAL A C 1
ATOM 864 O O . VAL A 1 113 ? 4.801 8.352 0.751 1 96.19 113 VAL A O 1
ATOM 867 N N . ASP A 1 114 ? 5.496 7.586 -1.212 1 95.56 114 ASP A N 1
ATOM 868 C CA . ASP A 1 114 ? 6.672 8.453 -1.255 1 95.56 114 ASP A CA 1
ATOM 869 C C . ASP A 1 114 ? 6.266 9.922 -1.28 1 95.56 114 ASP A C 1
ATOM 871 O O . ASP A 1 114 ? 6.887 10.75 -0.614 1 95.56 114 ASP A O 1
ATOM 875 N N . ASN A 1 115 ? 5.246 10.18 -2.018 1 95.62 115 ASN A N 1
ATOM 876 C CA . ASN A 1 115 ? 4.727 11.539 -2.072 1 95.62 115 ASN A CA 1
ATOM 877 C C . ASN A 1 115 ? 4.199 11.992 -0.714 1 95.62 115 ASN A C 1
ATOM 879 O O . ASN A 1 115 ? 4.426 13.133 -0.302 1 95.62 115 ASN A O 1
ATOM 883 N N . ILE A 1 116 ? 3.498 11.133 -0.088 1 96.12 116 ILE A N 1
ATOM 884 C CA . ILE A 1 116 ? 2.996 11.445 1.246 1 96.12 116 ILE A CA 1
ATOM 885 C C . ILE A 1 116 ? 4.168 11.75 2.18 1 96.12 116 ILE A C 1
ATOM 887 O O . ILE A 1 116 ? 4.141 12.734 2.92 1 96.12 116 ILE A O 1
ATOM 891 N N . ASP A 1 117 ? 5.156 11.008 2.145 1 94.94 117 ASP A N 1
ATOM 892 C CA . ASP A 1 117 ? 6.34 11.18 2.984 1 94.94 117 ASP A CA 1
ATOM 893 C C . ASP A 1 117 ? 7.02 12.523 2.699 1 94.94 117 ASP A C 1
ATOM 895 O O . ASP A 1 117 ? 7.434 13.219 3.625 1 94.94 117 ASP A O 1
ATOM 899 N N . GLN A 1 118 ? 7.125 12.875 1.559 1 95.5 118 GLN A N 1
ATOM 900 C CA . GLN A 1 118 ? 7.734 14.141 1.163 1 95.5 118 GLN A CA 1
ATOM 901 C C . GLN A 1 118 ? 6.922 15.328 1.667 1 95.5 118 GLN A C 1
ATOM 903 O O . GLN A 1 118 ? 7.48 16.281 2.197 1 95.5 118 GLN A O 1
ATOM 908 N N . LEU A 1 119 ? 5.633 15.234 1.457 1 93.62 119 LEU A N 1
ATOM 909 C CA . LEU A 1 119 ? 4.754 16.312 1.905 1 93.62 119 LEU A CA 1
ATOM 910 C C . LEU A 1 119 ? 4.816 16.469 3.422 1 93.62 119 LEU A C 1
ATOM 912 O O . LEU A 1 119 ? 4.773 17.578 3.938 1 93.62 119 LEU A O 1
ATOM 916 N N . LEU A 1 120 ? 4.883 15.391 4.031 1 94.88 120 LEU A N 1
ATOM 917 C CA . LEU A 1 120 ? 4.996 15.43 5.488 1 94.88 120 LEU A CA 1
ATOM 918 C C . LEU A 1 120 ? 6.305 16.094 5.91 1 94.88 120 LEU A C 1
ATOM 920 O O . LEU A 1 120 ? 6.34 16.844 6.887 1 94.88 120 LEU A O 1
ATOM 924 N N . SER A 1 121 ? 7.34 15.852 5.223 1 94.44 121 SER A N 1
ATOM 925 C CA . SER A 1 121 ? 8.625 16.484 5.512 1 94.44 121 SER A CA 1
ATOM 926 C C . SER A 1 121 ? 8.547 18 5.371 1 94.44 121 SER A C 1
ATOM 928 O O . SER A 1 121 ? 9.102 18.734 6.191 1 94.44 121 SER A O 1
ATOM 930 N N . VAL A 1 122 ? 7.852 18.469 4.441 1 90.88 122 VAL A N 1
ATOM 931 C CA . VAL A 1 122 ? 7.641 19.891 4.219 1 90.88 122 VAL A CA 1
ATOM 932 C C . VAL A 1 122 ? 6.82 20.484 5.363 1 90.88 122 VAL A C 1
ATOM 934 O O . VAL A 1 122 ? 7.152 21.547 5.891 1 90.88 122 VAL A O 1
ATOM 937 N N . GLY A 1 123 ? 5.82 19.844 5.746 1 87.19 123 GLY A N 1
ATOM 938 C CA . GLY A 1 123 ? 4.996 20.297 6.852 1 87.19 123 GLY A CA 1
ATOM 939 C C . GLY A 1 123 ? 5.754 20.391 8.164 1 87.19 123 GLY A C 1
ATOM 940 O O . GLY A 1 123 ? 5.586 21.359 8.906 1 87.19 123 GLY A O 1
ATOM 941 N N . LYS A 1 124 ? 6.551 19.531 8.414 1 90.69 124 LYS A N 1
ATOM 942 C CA . LYS A 1 124 ? 7.367 19.562 9.625 1 90.69 124 LYS A CA 1
ATOM 943 C C . LYS A 1 124 ? 8.32 20.75 9.617 1 90.69 124 LYS A C 1
ATOM 945 O O . LYS A 1 124 ? 8.469 21.438 10.633 1 90.69 124 LY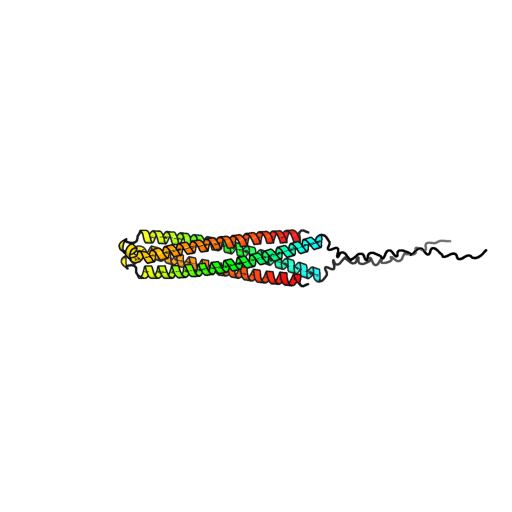S A O 1
ATOM 950 N N . LYS A 1 125 ? 8.859 21.047 8.602 1 90.56 125 LYS A N 1
ATOM 951 C CA . LYS A 1 125 ? 9.773 22.188 8.484 1 90.56 125 LYS A CA 1
ATOM 952 C C . LYS A 1 125 ? 9.031 23.5 8.672 1 90.56 125 LYS A C 1
ATOM 954 O O . LYS A 1 125 ? 9.547 24.422 9.312 1 90.56 125 LYS A O 1
ATOM 959 N N . THR A 1 126 ? 7.875 23.516 8.156 1 87.31 126 THR A N 1
ATOM 960 C CA . THR A 1 126 ? 7.051 24.719 8.258 1 87.31 126 THR A CA 1
ATOM 961 C C . THR A 1 126 ? 6.645 24.969 9.711 1 87.31 126 THR A C 1
ATOM 963 O O . THR A 1 126 ? 6.68 26.109 10.18 1 87.31 126 THR A O 1
ATOM 966 N N . LEU A 1 127 ? 6.352 24.016 10.375 1 83.88 127 LEU A N 1
ATOM 967 C CA . LEU A 1 127 ? 5.945 24.156 11.766 1 83.88 127 LEU A CA 1
ATOM 968 C C . LEU A 1 127 ? 7.145 24.484 12.648 1 83.88 127 LEU A C 1
ATOM 970 O O . LEU A 1 127 ? 7.031 25.266 13.594 1 83.88 127 LEU A O 1
ATOM 974 N N . ASP A 1 128 ? 8.195 23.891 12.375 1 83.62 128 ASP A N 1
ATOM 975 C CA . ASP A 1 128 ? 9.414 24.172 13.141 1 83.62 128 ASP A CA 1
ATOM 976 C C . ASP A 1 128 ? 9.859 25.609 12.953 1 83.62 128 ASP A C 1
ATOM 978 O O . ASP A 1 128 ? 10.328 26.25 13.898 1 83.62 128 ASP A O 1
ATOM 982 N N . SER A 1 129 ? 9.742 26.094 11.805 1 77.44 129 SER A N 1
ATOM 983 C CA . SER A 1 129 ? 10.117 27.484 11.516 1 77.44 129 SER A CA 1
ATOM 984 C C . SER A 1 129 ? 9.18 28.469 12.203 1 77.44 129 SER A C 1
ATOM 986 O O . SER A 1 129 ? 9.586 29.578 12.547 1 77.44 129 SER A O 1
ATOM 988 N N . SER A 1 130 ? 7.93 28.172 12.414 1 71.69 130 SER A N 1
ATOM 989 C CA . SER A 1 130 ? 6.961 29.047 13.07 1 71.69 130 SER A CA 1
ATOM 990 C C . SER A 1 130 ? 7.211 29.125 14.578 1 71.69 130 SER A C 1
ATOM 992 O O . SER A 1 130 ? 6.867 30.109 15.219 1 71.69 130 SER A O 1
ATOM 994 N N . SER A 1 131 ? 7.691 28.125 15.156 1 68.81 131 SER A N 1
ATOM 995 C CA . SER A 1 131 ? 7.914 28.094 16.594 1 68.81 131 SER A CA 1
ATOM 996 C C . SER A 1 131 ? 9.18 28.844 16.984 1 68.81 131 SER A C 1
ATOM 998 O O . SER A 1 131 ? 9.383 29.172 18.156 1 68.81 131 SER A O 1
ATOM 1000 N N . GLN A 1 132 ? 10.133 28.953 16.141 1 61.34 132 GLN A N 1
ATOM 1001 C CA . GLN A 1 132 ? 11.398 29.594 16.484 1 61.34 132 GLN A CA 1
ATOM 1002 C C . GLN A 1 132 ? 11.273 31.109 16.438 1 61.34 132 GLN A C 1
ATOM 1004 O O . GLN A 1 132 ? 12.102 31.828 17.016 1 61.34 132 GLN A O 1
ATOM 1009 N N . HIS A 1 133 ? 10.211 31.781 15.906 1 52.34 133 HIS A N 1
ATOM 1010 C CA . HIS A 1 133 ? 10.062 33.219 15.922 1 52.34 133 HIS A CA 1
ATOM 1011 C C . HIS A 1 133 ? 8.836 33.656 16.734 1 52.34 133 HIS A C 1
ATOM 1013 O O . HIS A 1 133 ? 7.812 32.969 16.719 1 52.34 133 HIS A O 1
ATOM 1019 N N . MET B 1 1 ? -17.469 111.688 -9.133 1 22.38 1 MET B N 1
ATOM 1020 C CA . MET B 1 1 ? -17.344 111.562 -7.684 1 22.38 1 MET B CA 1
ATOM 1021 C C . MET B 1 1 ? -17.469 110.125 -7.238 1 22.38 1 MET B C 1
ATOM 1023 O O . MET B 1 1 ? -16.969 109.75 -6.172 1 22.38 1 MET B O 1
ATOM 1027 N N . ASP B 1 2 ? -18.531 109.438 -7.707 1 23.55 2 ASP B N 1
ATOM 1028 C CA . ASP B 1 2 ? -18.984 108.625 -6.605 1 23.55 2 ASP B CA 1
ATOM 1029 C C . ASP B 1 2 ? -17.938 107.562 -6.234 1 23.55 2 ASP B C 1
ATOM 1031 O O . ASP B 1 2 ? -17.031 107.25 -7.027 1 23.55 2 ASP B O 1
ATOM 1035 N N . PRO B 1 3 ? -18.578 106.375 -5.59 1 26.44 3 PRO B N 1
ATOM 1036 C CA . PRO B 1 3 ? -18.375 105.688 -4.324 1 26.44 3 PRO B CA 1
ATOM 1037 C C . PRO B 1 3 ? -17.281 104.625 -4.418 1 26.44 3 PRO B C 1
ATOM 1039 O O . PRO B 1 3 ? -16.844 104.25 -5.516 1 26.44 3 PRO B O 1
ATOM 1042 N N . SER B 1 4 ? -17.219 103.75 -3.244 1 28.03 4 SER B N 1
ATOM 1043 C CA . SER B 1 4 ? -16.391 103.188 -2.193 1 28.03 4 SER B CA 1
ATOM 1044 C C . SER B 1 4 ? -16.031 101.75 -2.52 1 28.03 4 SER B C 1
ATOM 1046 O O . SER B 1 4 ? -14.953 101.25 -2.162 1 28.03 4 SER B O 1
ATOM 1048 N N . LEU B 1 5 ? -17.062 100.875 -2.777 1 31.89 5 LEU B N 1
ATOM 1049 C CA . LEU B 1 5 ? -17.141 99.688 -1.882 1 31.89 5 LEU B CA 1
ATOM 1050 C C . LEU B 1 5 ? -16 98.75 -2.135 1 31.89 5 LEU B C 1
ATOM 1052 O O . LEU B 1 5 ? -15.578 98.562 -3.277 1 31.89 5 LEU B O 1
ATOM 1056 N N . SER B 1 6 ? -15.352 98.25 -0.95 1 32.97 6 SER B N 1
ATOM 1057 C CA . SER B 1 6 ? -14.203 97.5 -0.416 1 32.97 6 SER B CA 1
ATOM 1058 C C . SER B 1 6 ? -14.359 96 -0.635 1 32.97 6 SER B C 1
ATOM 1060 O O . SER B 1 6 ? -13.938 95.188 0.203 1 32.97 6 SER B O 1
ATOM 1062 N N . THR B 1 7 ? -14.977 95.562 -1.765 1 33.5 7 THR B N 1
ATOM 1063 C CA . THR B 1 7 ? -15.32 94.188 -1.666 1 33.5 7 THR B CA 1
ATOM 1064 C C . THR B 1 7 ? -14.102 93.312 -1.268 1 33.5 7 THR B C 1
ATOM 1066 O O . THR B 1 7 ? -13.055 93.438 -1.918 1 33.5 7 THR B O 1
ATOM 1069 N N . GLY B 1 8 ? -14.047 93 0.132 1 28.22 8 GLY B N 1
ATOM 1070 C CA . GLY B 1 8 ? -13.148 92.25 0.951 1 28.22 8 GLY B CA 1
ATOM 1071 C C . GLY B 1 8 ? -12.867 90.875 0.36 1 28.22 8 GLY B C 1
ATOM 1072 O O . GLY B 1 8 ? -13.672 90.312 -0.398 1 28.22 8 GLY B O 1
ATOM 1073 N N . GLU B 1 9 ? -11.562 90.5 0.245 1 35.97 9 GLU B N 1
ATOM 1074 C CA . GLU B 1 9 ? -10.75 89.375 -0.263 1 35.97 9 GLU B CA 1
ATOM 1075 C C . GLU B 1 9 ? -10.984 88.125 0.542 1 35.97 9 GLU B C 1
ATOM 1077 O O . GLU B 1 9 ? -10.039 87.5 1.039 1 35.97 9 GLU B O 1
ATOM 1082 N N . ASN B 1 10 ? -12.258 87.875 1.075 1 32.44 10 ASN B N 1
ATOM 1083 C CA . ASN B 1 10 ? -12.125 86.75 2.031 1 32.44 10 ASN B CA 1
ATOM 1084 C C . ASN B 1 10 ? -11.438 85.562 1.41 1 32.44 10 ASN B C 1
ATOM 1086 O O . ASN B 1 10 ? -11.836 85.062 0.342 1 32.44 10 ASN B O 1
ATOM 1090 N N . PRO B 1 11 ? -10.242 85.188 1.924 1 33.25 11 PRO B N 1
ATOM 1091 C CA . PRO B 1 11 ? -9.367 84 1.609 1 33.25 11 PRO B CA 1
ATOM 1092 C C . PRO B 1 11 ? -10.047 82.688 1.851 1 33.25 11 PRO B C 1
ATOM 1094 O O . PRO B 1 11 ? -10.727 82.5 2.861 1 33.25 11 PRO B O 1
ATOM 1097 N N . ASP B 1 12 ? -10.82 82.125 0.92 1 33.16 12 ASP B N 1
ATOM 1098 C CA . ASP B 1 12 ? -11.367 80.812 1.04 1 33.16 12 ASP B CA 1
ATOM 1099 C C . ASP B 1 12 ? -10.336 79.812 1.628 1 33.16 12 ASP B C 1
ATOM 1101 O O . ASP B 1 12 ? -9.219 79.75 1.13 1 33.16 12 ASP B O 1
ATOM 1105 N N . SER B 1 13 ? -10.312 79.75 3.021 1 33.31 13 SER B N 1
ATOM 1106 C CA . SER B 1 13 ? -9.609 78.75 3.83 1 33.31 13 SER B CA 1
ATOM 1107 C C . SER B 1 13 ? -9.781 77.312 3.256 1 33.31 13 SER B C 1
ATOM 1109 O O . SER B 1 13 ? -10.898 76.812 3.16 1 33.31 13 SER B O 1
ATOM 1111 N N . ASN B 1 14 ? -9.031 77 2.195 1 32.84 14 ASN B N 1
ATOM 1112 C CA . ASN B 1 14 ? -8.883 75.625 1.751 1 32.84 14 ASN B CA 1
ATOM 1113 C C . ASN B 1 14 ? -8.75 74.688 2.934 1 32.84 14 ASN B C 1
ATOM 1115 O O . ASN B 1 14 ? -7.758 74.688 3.664 1 32.84 14 ASN B O 1
ATOM 1119 N N . GLU B 1 15 ? -9.898 74.5 3.725 1 33.78 15 GLU B N 1
ATOM 1120 C CA . GLU B 1 15 ? -9.914 73.438 4.75 1 33.78 15 GLU B CA 1
ATOM 1121 C C . GLU B 1 15 ? -9.312 72.125 4.227 1 33.78 15 GLU B C 1
ATOM 1123 O O . GLU B 1 15 ? -9.766 71.625 3.217 1 33.78 15 GLU B O 1
ATOM 1128 N N . ASN B 1 16 ? -7.977 72.062 4.27 1 33.09 16 ASN B N 1
ATOM 1129 C CA . ASN B 1 16 ? -7.25 70.75 4.164 1 33.09 16 ASN B CA 1
ATOM 1130 C C . ASN B 1 16 ? -7.949 69.688 4.93 1 33.09 16 ASN B C 1
ATOM 1132 O O . ASN B 1 16 ? -8.117 69.75 6.145 1 33.09 16 ASN B O 1
ATOM 1136 N N . ASN B 1 17 ? -9.125 69.25 4.422 1 36.62 17 ASN B N 1
ATOM 1137 C CA . ASN B 1 17 ? -9.75 68 4.977 1 36.62 17 ASN B CA 1
ATOM 1138 C C . ASN B 1 17 ? -8.703 67 5.453 1 36.62 17 ASN B C 1
ATOM 1140 O O . ASN B 1 17 ? -7.785 66.688 4.707 1 36.62 17 ASN B O 1
ATOM 1144 N N . PRO B 1 18 ? -8.469 66.875 6.781 1 35.75 18 PRO B N 1
ATOM 1145 C CA . PRO B 1 18 ? -7.562 65.812 7.293 1 35.75 18 PRO B CA 1
ATOM 1146 C C . PRO B 1 18 ? -7.754 64.5 6.598 1 35.75 18 PRO B C 1
ATOM 1148 O O . PRO B 1 18 ? -8.867 64.125 6.199 1 35.75 18 PRO B O 1
ATOM 1151 N N . GLN B 1 19 ? -6.961 64.125 5.578 1 36.44 19 GLN B N 1
ATOM 1152 C CA . GLN B 1 19 ? -6.836 62.75 5.152 1 36.44 19 GLN B CA 1
ATOM 1153 C C . GLN B 1 19 ? -7.012 61.781 6.328 1 36.44 19 GLN B C 1
ATOM 1155 O O . GLN B 1 19 ? -6.281 61.875 7.316 1 36.44 19 GLN B O 1
ATOM 1160 N N . GLU B 1 20 ? -8.258 61.562 6.754 1 38.16 20 GLU B N 1
ATOM 1161 C CA . GLU B 1 20 ? -8.484 60.406 7.59 1 38.16 20 GLU B CA 1
ATOM 1162 C C . GLU B 1 20 ? -7.469 59.281 7.277 1 38.16 20 GLU B C 1
ATOM 1164 O O . GLU B 1 20 ? -7.273 58.938 6.113 1 38.16 20 GLU B O 1
ATOM 1169 N N . PHE B 1 21 ? -6.293 59.281 7.93 1 36.06 21 PHE B N 1
ATOM 1170 C CA . PHE B 1 21 ? -5.406 58.156 8.062 1 36.06 21 PHE B CA 1
ATOM 1171 C C . PHE B 1 21 ? -6.199 56.844 8.078 1 36.06 21 PHE B C 1
ATOM 1173 O O . PHE B 1 21 ? -7.008 56.625 8.977 1 36.06 21 PHE B O 1
ATOM 1180 N N . GLU B 1 22 ? -6.898 56.469 6.977 1 38.81 22 GLU B N 1
ATOM 1181 C CA . GLU B 1 22 ? -7.305 55.062 6.918 1 38.81 22 GLU B CA 1
ATOM 1182 C C . GLU B 1 22 ? -6.406 54.188 7.793 1 38.81 22 GLU B C 1
ATOM 1184 O O . GLU B 1 22 ? -5.195 54.406 7.859 1 38.81 22 GLU B O 1
ATOM 1189 N N . SER B 1 23 ? -6.777 53.812 8.953 1 39.03 23 SER B N 1
ATOM 1190 C CA . SER B 1 23 ? -6.262 52.719 9.734 1 39.03 23 SER B CA 1
ATOM 1191 C C . SER B 1 23 ? -5.641 51.656 8.836 1 39.03 23 SER B C 1
ATOM 1193 O O . SER B 1 23 ? -6.352 50.938 8.117 1 39.03 23 SER B O 1
ATOM 1195 N N . GLU B 1 24 ? -4.738 51.844 7.973 1 42.72 24 GLU B N 1
ATOM 1196 C CA . GLU B 1 24 ? -3.885 50.781 7.461 1 42.72 24 GLU B CA 1
ATOM 1197 C C . GLU B 1 24 ? -3.766 49.625 8.461 1 42.72 24 GLU B C 1
ATOM 1199 O O . GLU B 1 24 ? -3.348 49.844 9.602 1 42.72 24 GLU B O 1
ATOM 1204 N N . SER B 1 25 ? -4.82 48.875 8.758 1 44.34 25 SER B N 1
ATOM 1205 C CA . SER B 1 25 ? -4.629 47.688 9.578 1 44.34 25 SER B CA 1
ATOM 1206 C C . SER B 1 25 ? -3.172 47.219 9.562 1 44.34 25 SER B C 1
ATOM 1208 O O . SER B 1 25 ? -2.65 46.812 8.523 1 44.34 25 SER B O 1
ATOM 1210 N N . ASN B 1 26 ? -2.174 47.844 9.93 1 45.94 26 ASN B N 1
ATOM 1211 C CA . ASN B 1 26 ? -0.778 47.625 10.297 1 45.94 26 ASN B CA 1
ATOM 1212 C C . ASN B 1 26 ? -0.517 46.188 10.68 1 45.94 26 ASN B C 1
ATOM 1214 O O . ASN B 1 26 ? -0.58 45.812 11.859 1 45.94 26 ASN B O 1
ATOM 1218 N N . SER B 1 27 ? -1.152 45.156 10.141 1 54.81 27 SER B N 1
ATOM 1219 C CA . SER B 1 27 ? -0.698 43.781 10.359 1 54.81 27 SER B CA 1
ATOM 1220 C C . SER B 1 27 ? 0.825 43.688 10.352 1 54.81 27 SER B C 1
ATOM 1222 O O . SER B 1 27 ? 1.464 44.062 9.359 1 54.81 27 SER B O 1
ATOM 1224 N N . SER B 1 28 ? 1.502 43.906 11.422 1 60.41 28 SER B N 1
ATOM 1225 C CA . SER B 1 28 ? 2.939 43.75 11.625 1 60.41 28 SER B CA 1
ATOM 1226 C C . SER B 1 28 ? 3.52 42.656 10.742 1 60.41 28 SER B C 1
ATOM 1228 O O . SER B 1 28 ? 2.801 41.75 10.312 1 60.41 28 SER B O 1
ATOM 1230 N N . PRO B 1 29 ? 4.684 42.906 10.117 1 63.25 29 PRO B N 1
ATOM 1231 C CA . PRO B 1 29 ? 5.387 41.844 9.391 1 63.25 29 PRO B CA 1
ATOM 1232 C C . PRO B 1 29 ? 5.133 40.469 9.977 1 63.25 29 PRO B C 1
ATOM 1234 O O . PRO B 1 29 ? 5.105 39.469 9.234 1 63.25 29 PRO B O 1
ATOM 1237 N N . SER B 1 30 ? 4.879 40.406 11.25 1 69.25 30 SER B N 1
ATOM 1238 C CA . SER B 1 30 ? 4.613 39.125 11.938 1 69.25 30 SER B CA 1
ATOM 1239 C C . SER B 1 30 ? 3.256 38.562 11.547 1 69.25 30 SER B C 1
ATOM 1241 O O . SER B 1 30 ? 3.102 37.344 11.406 1 69.25 30 SER B O 1
ATOM 1243 N N . ASP B 1 31 ? 2.25 39.469 11.266 1 72.75 31 ASP B N 1
ATOM 1244 C CA . ASP B 1 31 ? 0.911 39 10.891 1 72.75 31 ASP B CA 1
ATOM 1245 C C . ASP B 1 31 ? 0.904 38.406 9.484 1 72.75 31 ASP B C 1
ATOM 1247 O O . ASP B 1 31 ? 0.231 37.406 9.242 1 72.75 31 ASP B O 1
ATOM 1251 N N . SER B 1 32 ? 1.698 39 8.625 1 81 32 SER B N 1
ATOM 1252 C CA . SER B 1 32 ? 1.761 38.5 7.25 1 81 32 SER B CA 1
ATOM 1253 C C . SER B 1 32 ? 2.445 37.125 7.172 1 81 32 SER B C 1
ATOM 1255 O O . SER B 1 32 ? 2.006 36.25 6.43 1 81 32 SER B O 1
ATOM 1257 N N . LEU B 1 33 ? 3.508 36.938 7.887 1 80.12 33 LEU B N 1
ATOM 1258 C CA . LEU B 1 33 ? 4.215 35.656 7.906 1 80.12 33 LEU B CA 1
ATOM 1259 C C . LEU B 1 33 ? 3.34 34.562 8.5 1 80.12 33 LEU B C 1
ATOM 1261 O O . LEU B 1 33 ? 3.318 33.438 7.992 1 80.12 33 LEU B O 1
ATOM 1265 N N . GLY B 1 34 ? 2.586 35 9.477 1 81 34 GLY B N 1
ATOM 1266 C CA . GLY B 1 34 ? 1.687 34.031 10.094 1 81 34 GLY B CA 1
ATOM 1267 C C . GLY B 1 34 ? 0.588 33.562 9.164 1 81 34 GLY B C 1
ATOM 1268 O O . GLY B 1 34 ? 0.301 32.375 9.094 1 81 34 GLY B O 1
ATOM 1269 N N . LYS B 1 35 ? 0.016 34.438 8.508 1 84.75 35 LYS B N 1
ATOM 1270 C CA . LYS B 1 35 ? -1.038 34.125 7.559 1 84.75 35 LYS B CA 1
ATOM 1271 C C . LYS B 1 35 ? -0.496 33.25 6.414 1 84.75 35 LYS B C 1
ATOM 1273 O O . LYS B 1 35 ? -1.155 32.312 5.973 1 84.75 35 LYS B O 1
ATOM 1278 N N . ALA B 1 36 ? 0.647 33.625 5.914 1 85.75 36 ALA B N 1
ATOM 1279 C CA . ALA B 1 36 ? 1.271 32.844 4.844 1 85.75 36 ALA B CA 1
ATOM 1280 C C . ALA B 1 36 ? 1.562 31.406 5.293 1 85.75 36 ALA B C 1
ATOM 1282 O O . ALA B 1 36 ? 1.33 30.453 4.547 1 85.75 36 ALA B O 1
ATOM 1283 N N . LEU B 1 37 ? 2.023 31.266 6.488 1 84.88 37 LEU B N 1
ATOM 1284 C CA . LEU B 1 37 ? 2.336 29.953 7.039 1 84.88 37 LEU B CA 1
ATOM 1285 C C . LEU B 1 37 ? 1.067 29.125 7.234 1 84.88 37 LEU B C 1
ATOM 1287 O O . LEU B 1 37 ? 1.058 27.922 6.969 1 84.88 37 LEU B O 1
ATOM 1291 N N . SER B 1 38 ? 0.092 29.828 7.656 1 84.19 38 SER B N 1
ATOM 1292 C CA . SER B 1 38 ? -1.187 29.156 7.848 1 84.19 38 SER B CA 1
ATOM 1293 C C . SER B 1 38 ? -1.759 28.672 6.52 1 84.19 38 SER B C 1
ATOM 1295 O O . SER B 1 38 ? -2.264 27.547 6.43 1 84.19 38 SER B O 1
ATOM 1297 N N . THR B 1 39 ? -1.64 29.484 5.555 1 89.06 39 THR B N 1
ATOM 1298 C CA . THR B 1 39 ? -2.117 29.109 4.23 1 89.06 39 THR B CA 1
ATOM 1299 C C . THR B 1 39 ? -1.307 27.938 3.676 1 89.06 39 THR B C 1
ATOM 1301 O O . THR B 1 39 ? -1.87 27 3.109 1 89.06 39 THR B O 1
ATOM 1304 N N . MET B 1 40 ? -0.055 27.938 3.869 1 89.12 40 MET B N 1
ATOM 1305 C CA . MET B 1 40 ? 0.81 26.859 3.402 1 89.12 40 MET B CA 1
ATOM 1306 C C . MET B 1 40 ? 0.451 25.531 4.082 1 89.12 40 MET B C 1
ATOM 1308 O O . MET B 1 40 ? 0.367 24.5 3.424 1 89.12 40 MET B O 1
ATOM 1312 N N . LEU B 1 41 ? 0.199 25.656 5.316 1 88.69 41 LEU B N 1
ATOM 1313 C CA . LEU B 1 41 ? -0.129 24.438 6.062 1 88.69 41 LEU B CA 1
ATOM 1314 C C . LEU B 1 41 ? -1.473 23.875 5.613 1 88.69 41 LEU B C 1
ATOM 1316 O O . LEU B 1 41 ? -1.636 22.656 5.516 1 88.69 41 LEU B O 1
ATOM 1320 N N . THR B 1 42 ? -2.346 24.766 5.422 1 89.81 42 THR B N 1
ATOM 1321 C CA . THR B 1 42 ? -3.645 24.344 4.914 1 89.81 42 THR B CA 1
ATOM 1322 C C . THR B 1 42 ? -3.496 23.625 3.574 1 89.81 42 THR B C 1
ATOM 1324 O O . THR B 1 42 ? -4.113 22.578 3.35 1 89.81 42 THR B O 1
ATOM 1327 N N . ASN B 1 43 ? -2.65 24.047 2.756 1 91.81 43 ASN B N 1
ATOM 1328 C CA . ASN B 1 43 ? -2.426 23.453 1.446 1 91.81 43 ASN B CA 1
ATOM 1329 C C . ASN B 1 43 ? -1.743 22.094 1.563 1 91.81 43 ASN B C 1
ATOM 1331 O O . ASN B 1 43 ? -2.082 21.156 0.834 1 91.81 43 ASN B O 1
ATOM 1335 N N . VAL B 1 44 ? -0.861 22.016 2.418 1 93.06 44 VAL B N 1
ATOM 1336 C CA . VAL B 1 44 ? -0.159 20.75 2.637 1 93.06 44 VAL B CA 1
ATOM 1337 C C . VAL B 1 44 ? -1.146 19.688 3.107 1 93.06 44 VAL B C 1
ATOM 1339 O O . VAL B 1 44 ? -1.143 18.562 2.6 1 93.06 44 VAL B O 1
ATOM 1342 N N . ILE B 1 45 ? -1.953 20.031 3.994 1 92.19 45 ILE B N 1
ATOM 1343 C CA . ILE B 1 45 ? -2.904 19.078 4.551 1 92.19 45 ILE B CA 1
ATOM 1344 C C . ILE B 1 45 ? -3.895 18.641 3.475 1 92.19 45 ILE B C 1
ATOM 1346 O O . ILE B 1 45 ? -4.254 17.469 3.389 1 92.19 45 ILE B O 1
ATOM 1350 N N . LYS B 1 46 ? -4.277 19.578 2.693 1 93.06 46 LYS B N 1
ATOM 1351 C CA . LYS B 1 46 ? -5.191 19.25 1.602 1 93.06 46 LYS B CA 1
ATOM 1352 C C . LYS B 1 46 ? -4.531 18.312 0.596 1 93.06 46 LYS B C 1
ATOM 1354 O O . LYS B 1 46 ? -5.156 17.359 0.122 1 93.06 46 LYS B O 1
ATOM 1359 N N . ASP B 1 47 ? -3.338 18.594 0.343 1 94.31 47 ASP B N 1
ATOM 1360 C CA . ASP B 1 47 ? -2.592 17.734 -0.572 1 94.31 47 ASP B CA 1
ATOM 1361 C C . ASP B 1 47 ? -2.418 16.328 0.01 1 94.31 47 ASP B C 1
ATOM 1363 O O . ASP B 1 47 ? -2.613 15.328 -0.689 1 94.31 47 ASP B O 1
ATOM 1367 N N . LEU B 1 48 ? -2.074 16.297 1.173 1 94.5 48 LEU B N 1
ATOM 1368 C CA . LEU B 1 48 ? -1.932 15.016 1.851 1 94.5 48 LEU B CA 1
ATOM 1369 C C . LEU B 1 48 ? -3.24 14.234 1.812 1 94.5 48 LEU B C 1
ATOM 1371 O O . LEU B 1 48 ? -3.234 13.016 1.58 1 94.5 48 LEU B O 1
ATOM 1375 N N . ASP B 1 49 ? -4.266 14.922 2.043 1 93.88 49 ASP B N 1
ATOM 1376 C CA . ASP B 1 49 ? -5.582 14.297 2.029 1 93.88 49 ASP B CA 1
ATOM 1377 C C . ASP B 1 49 ? -5.879 13.68 0.665 1 93.88 49 ASP B C 1
ATOM 1379 O O . ASP B 1 49 ? -6.324 12.531 0.581 1 93.88 49 ASP B O 1
ATOM 1383 N N . SER B 1 50 ? -5.641 14.367 -0.342 1 95.56 50 SER B N 1
ATOM 1384 C CA . SER B 1 50 ? -5.852 13.875 -1.698 1 95.56 50 SER B CA 1
ATOM 1385 C C . SER B 1 50 ? -4.965 12.664 -1.989 1 95.56 50 SER B C 1
ATOM 1387 O O . SER B 1 50 ? -5.426 11.672 -2.547 1 95.56 50 SER B O 1
ATOM 1389 N N . LYS B 1 51 ? -3.764 12.758 -1.585 1 94.75 51 LYS B N 1
ATOM 1390 C CA . LYS B 1 51 ? -2.826 11.664 -1.828 1 94.75 51 LYS B CA 1
ATOM 1391 C C . LYS B 1 51 ? -3.211 10.422 -1.029 1 94.75 51 LYS B C 1
ATOM 1393 O O . LYS B 1 51 ? -3.092 9.305 -1.523 1 94.75 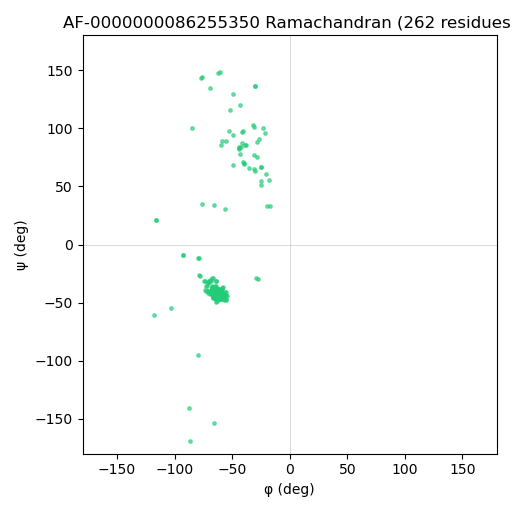51 LYS B O 1
ATOM 1398 N N . ALA B 1 52 ? -3.588 10.586 0.161 1 95.62 52 ALA B N 1
ATOM 1399 C CA . ALA B 1 52 ? -4.027 9.461 0.979 1 95.62 52 ALA B CA 1
ATOM 1400 C C . ALA B 1 52 ? -5.238 8.773 0.358 1 95.62 52 ALA B C 1
ATOM 1402 O O . ALA B 1 52 ? -5.305 7.539 0.306 1 95.62 52 ALA B O 1
ATOM 1403 N N . GLN B 1 53 ? -6.16 9.547 -0.154 1 96.06 53 GLN B N 1
ATOM 1404 C CA . GLN B 1 53 ? -7.34 8.984 -0.803 1 96.06 53 GLN B CA 1
ATOM 1405 C C . GLN B 1 53 ? -6.957 8.203 -2.053 1 96.06 53 GLN B C 1
ATOM 1407 O O . GLN B 1 53 ? -7.488 7.117 -2.297 1 96.06 53 GLN B O 1
ATOM 1412 N N . ASN B 1 54 ? -6.094 8.781 -2.812 1 96.62 54 ASN B N 1
ATOM 1413 C CA . ASN B 1 54 ? -5.598 8.078 -3.988 1 96.62 54 ASN B CA 1
ATOM 1414 C C . ASN B 1 54 ? -4.898 6.777 -3.609 1 96.62 54 ASN B C 1
ATOM 1416 O O . ASN B 1 54 ? -5.031 5.77 -4.305 1 96.62 54 ASN B O 1
ATOM 1420 N N . THR B 1 55 ? -4.164 6.777 -2.566 1 96.38 55 THR B N 1
ATOM 1421 C CA . THR B 1 55 ? -3.477 5.59 -2.074 1 96.38 55 THR B CA 1
ATOM 1422 C C . THR B 1 55 ? -4.48 4.527 -1.635 1 96.38 55 THR B C 1
ATOM 1424 O O . THR B 1 55 ? -4.336 3.35 -1.976 1 96.38 55 THR B O 1
ATOM 1427 N N . LEU B 1 56 ? -5.492 4.926 -0.96 1 96.19 56 LEU B N 1
ATOM 1428 C CA . LEU B 1 56 ? -6.543 4.008 -0.53 1 96.19 56 LEU B CA 1
ATOM 1429 C C . LEU B 1 56 ? -7.195 3.33 -1.729 1 96.19 56 LEU B C 1
ATOM 1431 O O . LEU B 1 56 ? -7.41 2.115 -1.72 1 96.19 56 LEU B O 1
ATOM 1435 N N . ASN B 1 57 ? -7.441 4.098 -2.734 1 96.44 57 ASN B N 1
ATOM 1436 C CA . ASN B 1 57 ? -8.047 3.557 -3.945 1 96.44 57 ASN B CA 1
ATOM 1437 C C . ASN B 1 57 ? -7.129 2.549 -4.633 1 96.44 57 ASN B C 1
ATOM 1439 O O . ASN B 1 57 ? -7.586 1.502 -5.094 1 96.44 57 ASN B O 1
ATOM 1443 N N . SER B 1 58 ? -5.895 2.895 -4.672 1 96.19 58 SER B N 1
ATOM 1444 C CA . SER B 1 58 ? -4.914 2 -5.281 1 96.19 58 SER B CA 1
ATOM 1445 C C . SER B 1 58 ? -4.742 0.728 -4.457 1 96.19 58 SER B C 1
ATOM 1447 O O . SER B 1 58 ? -4.535 -0.354 -5.012 1 96.19 58 SER B O 1
ATOM 1449 N N . GLN B 1 59 ? -4.789 0.9 -3.211 1 95.12 59 GLN B N 1
ATOM 1450 C CA . GLN B 1 59 ? -4.703 -0.258 -2.328 1 95.12 59 GLN B CA 1
ATOM 1451 C C . GLN B 1 59 ? -5.902 -1.186 -2.52 1 95.12 59 GLN B C 1
ATOM 1453 O O . GLN B 1 59 ? -5.758 -2.41 -2.469 1 95.12 59 GLN B O 1
ATOM 1458 N N . ASP B 1 60 ? -7.074 -0.676 -2.732 1 95.75 60 ASP B N 1
ATOM 1459 C CA . ASP B 1 60 ? -8.258 -1.487 -3.012 1 95.75 60 ASP B CA 1
ATOM 1460 C C . ASP B 1 60 ? -8.086 -2.277 -4.309 1 95.75 60 ASP B C 1
ATOM 1462 O O . ASP B 1 60 ? -8.461 -3.451 -4.379 1 95.75 60 ASP B O 1
ATOM 1466 N N . LYS B 1 61 ? -7.582 -1.635 -5.273 1 95.44 61 LYS B N 1
ATOM 1467 C CA . LYS B 1 61 ? -7.312 -2.309 -6.539 1 95.44 61 LYS B CA 1
ATOM 1468 C C . LYS B 1 61 ? -6.305 -3.439 -6.355 1 95.44 61 LYS B C 1
ATOM 1470 O O . LYS B 1 61 ? -6.461 -4.516 -6.934 1 95.44 61 LYS B O 1
ATOM 1475 N N . LEU B 1 62 ? -5.312 -3.17 -5.59 1 95.44 62 LEU B N 1
ATOM 1476 C CA . LEU B 1 62 ? -4.301 -4.184 -5.301 1 95.44 62 LEU B CA 1
ATOM 1477 C C . LEU B 1 62 ? -4.922 -5.379 -4.586 1 95.44 62 LEU B C 1
ATOM 1479 O O . LEU B 1 62 ? -4.652 -6.527 -4.941 1 95.44 62 LEU B O 1
ATOM 1483 N N . ASN B 1 63 ? -5.715 -5.125 -3.594 1 94.38 63 ASN B N 1
ATOM 1484 C CA . ASN B 1 63 ? -6.406 -6.188 -2.871 1 94.38 63 ASN B CA 1
ATOM 1485 C C . ASN B 1 63 ? -7.234 -7.059 -3.812 1 94.38 63 ASN B C 1
ATOM 1487 O O . ASN B 1 63 ? -7.184 -8.289 -3.734 1 94.38 63 ASN B O 1
ATOM 1491 N N . SER B 1 64 ? -7.953 -6.438 -4.629 1 94.81 64 SER B N 1
ATOM 1492 C CA . SER B 1 64 ? -8.789 -7.16 -5.578 1 94.81 64 SER B CA 1
ATOM 1493 C C . SER B 1 64 ? -7.941 -7.988 -6.543 1 94.81 64 SER B C 1
ATOM 1495 O O . SER B 1 64 ? -8.305 -9.117 -6.883 1 94.81 64 SER B O 1
ATOM 1497 N N . ALA B 1 65 ? -6.883 -7.438 -6.969 1 92.69 65 ALA B N 1
ATOM 1498 C CA . ALA B 1 65 ? -5.988 -8.133 -7.895 1 92.69 65 ALA B CA 1
ATOM 1499 C C . ALA B 1 65 ? -5.375 -9.367 -7.238 1 92.69 65 ALA B C 1
ATOM 1501 O O . ALA B 1 65 ? -5.277 -10.422 -7.867 1 92.69 65 ALA B O 1
ATOM 1502 N N . ILE B 1 66 ? -4.992 -9.266 -6.078 1 94.06 66 ILE B N 1
ATOM 1503 C CA . ILE B 1 66 ? -4.402 -10.391 -5.363 1 94.06 66 ILE B CA 1
ATOM 1504 C C . ILE B 1 66 ? -5.469 -11.461 -5.121 1 94.06 66 ILE B C 1
ATOM 1506 O O . ILE B 1 66 ? -5.203 -12.656 -5.262 1 94.06 66 ILE B O 1
ATOM 1510 N N . ASP B 1 67 ? -6.66 -11.102 -4.734 1 93.62 67 ASP B N 1
ATOM 1511 C CA . ASP B 1 67 ? -7.762 -12.047 -4.547 1 93.62 67 ASP B CA 1
ATOM 1512 C C . ASP B 1 67 ? -8.039 -12.828 -5.828 1 93.62 67 ASP B C 1
ATOM 1514 O O . ASP B 1 67 ? -8.219 -14.047 -5.789 1 93.62 67 ASP B O 1
ATOM 1518 N N . ARG B 1 68 ? -8.102 -12.141 -6.863 1 92.25 68 ARG B N 1
ATOM 1519 C CA . ARG B 1 68 ? -8.336 -12.789 -8.148 1 92.25 68 ARG B CA 1
ATOM 1520 C C . ARG B 1 68 ? -7.203 -13.75 -8.492 1 92.25 68 ARG B C 1
ATOM 1522 O O . ARG B 1 68 ? -7.453 -14.875 -8.938 1 92.25 68 ARG B O 1
ATOM 1529 N N . LEU B 1 69 ? -5.977 -13.32 -8.289 1 91.38 69 LEU B N 1
ATOM 1530 C CA . LEU B 1 69 ? -4.82 -14.172 -8.547 1 91.38 69 LEU B CA 1
ATOM 1531 C C . LEU B 1 69 ? -4.883 -15.438 -7.703 1 91.38 69 LEU B C 1
ATOM 1533 O O . LEU B 1 69 ? -4.625 -16.531 -8.203 1 91.38 69 LEU B O 1
ATOM 1537 N N . THR B 1 70 ? -5.23 -15.242 -6.488 1 92.12 70 THR B N 1
ATOM 1538 C CA . THR B 1 70 ? -5.328 -16.391 -5.586 1 92.12 70 THR B CA 1
ATOM 1539 C C . THR B 1 70 ? -6.371 -17.375 -6.082 1 92.12 70 THR B C 1
ATOM 1541 O O . THR B 1 70 ? -6.133 -18.594 -6.086 1 92.12 70 THR B O 1
ATOM 1544 N N . ARG B 1 71 ? -7.488 -16.922 -6.512 1 92.94 71 ARG B N 1
ATOM 1545 C CA . ARG B 1 71 ? -8.555 -17.781 -7.023 1 92.94 71 ARG B CA 1
ATOM 1546 C C . ARG B 1 71 ? -8.094 -18.531 -8.273 1 92.94 71 ARG B C 1
ATOM 1548 O O . ARG B 1 71 ? -8.344 -19.734 -8.414 1 92.94 71 ARG B O 1
ATOM 1555 N N . GLU B 1 72 ? -7.426 -17.828 -9.109 1 89.56 72 GLU B N 1
ATOM 1556 C CA . GLU B 1 72 ? -6.941 -18.422 -10.352 1 89.56 72 GLU B CA 1
ATOM 1557 C C . GLU B 1 72 ? -5.875 -19.484 -10.078 1 89.56 72 GLU B C 1
ATOM 1559 O O . GLU B 1 72 ? -5.848 -20.531 -10.727 1 89.56 72 GLU B O 1
ATOM 1564 N N . LEU B 1 73 ? -5.035 -19.25 -9.203 1 90 73 LEU B N 1
ATOM 1565 C CA . LEU B 1 73 ? -4.012 -20.219 -8.82 1 90 73 LEU B CA 1
ATOM 1566 C C . LEU B 1 73 ? -4.645 -21.484 -8.227 1 90 73 LEU B C 1
ATOM 1568 O O . LEU B 1 73 ? -4.227 -22.594 -8.531 1 90 73 LEU B O 1
ATOM 1572 N N . ASP B 1 74 ? -5.633 -21.266 -7.426 1 91.81 74 ASP B N 1
ATOM 1573 C CA . ASP B 1 74 ? -6.359 -22.391 -6.848 1 91.81 74 ASP B CA 1
ATOM 1574 C C . ASP B 1 74 ? -7.016 -23.234 -7.934 1 91.81 74 ASP B C 1
ATOM 1576 O O . ASP B 1 74 ? -6.949 -24.469 -7.895 1 91.81 74 ASP B O 1
ATOM 1580 N N . GLN B 1 75 ? -7.625 -22.656 -8.867 1 91 75 GLN B N 1
ATOM 1581 C CA . GLN B 1 75 ? -8.281 -23.344 -9.977 1 91 75 GLN B CA 1
ATOM 1582 C C . GLN B 1 75 ? -7.273 -24.141 -10.805 1 91 75 GLN B C 1
ATOM 1584 O O . GLN B 1 75 ? -7.543 -25.281 -11.195 1 91 75 GLN B O 1
ATOM 1589 N N . LEU B 1 76 ? -6.148 -23.484 -11.055 1 88.69 76 LEU B N 1
ATOM 1590 C CA . LEU B 1 76 ? -5.098 -24.156 -11.812 1 88.69 76 LEU B CA 1
ATOM 1591 C C . LEU B 1 76 ? -4.613 -25.391 -11.078 1 88.69 76 LEU B C 1
ATOM 1593 O O . LEU B 1 76 ? -4.43 -26.453 -11.695 1 88.69 76 LEU B O 1
ATOM 1597 N N . LEU B 1 77 ? -4.461 -25.312 -9.828 1 88.44 77 LEU B N 1
ATOM 1598 C CA . LEU B 1 77 ? -3.982 -26.438 -9.023 1 88.44 77 LEU B CA 1
ATOM 1599 C C . LEU B 1 77 ? -5.035 -27.531 -8.945 1 88.44 77 LEU B C 1
ATOM 1601 O O . LEU B 1 77 ? -4.699 -28.719 -8.898 1 88.44 77 LEU B O 1
ATOM 1605 N N . GLU B 1 78 ? -6.242 -27.156 -8.969 1 90.62 78 GLU B N 1
ATOM 1606 C CA . GLU B 1 78 ? -7.336 -28.125 -8.93 1 90.62 78 GLU B CA 1
ATOM 1607 C C . GLU B 1 78 ? -7.375 -28.969 -10.203 1 90.62 78 GLU B C 1
ATOM 1609 O O . GLU B 1 78 ? -7.82 -30.125 -10.18 1 90.62 78 GLU B O 1
ATOM 1614 N N . GLU B 1 79 ? -6.938 -28.422 -11.258 1 87.12 79 GLU B N 1
ATOM 1615 C CA . GLU B 1 79 ? -6.988 -29.094 -12.555 1 87.12 79 GLU B CA 1
ATOM 1616 C C . GLU B 1 79 ? -5.695 -29.859 -12.836 1 87.12 79 GLU B C 1
ATOM 1618 O O . GLU B 1 79 ? -5.613 -30.625 -13.797 1 87.12 79 GLU B O 1
ATOM 1623 N N . ALA B 1 80 ? -4.77 -29.672 -12.047 1 86.88 80 ALA B N 1
ATOM 1624 C CA . ALA B 1 80 ? -3.477 -30.312 -12.273 1 86.88 80 ALA B CA 1
ATOM 1625 C C . ALA B 1 80 ? -3.521 -31.781 -11.883 1 86.88 80 ALA B C 1
ATOM 1627 O O . ALA B 1 80 ? -4.195 -32.156 -10.914 1 86.88 80 ALA B O 1
ATOM 1628 N N . PRO B 1 81 ? -2.814 -32.594 -12.648 1 86.62 81 PRO B N 1
ATOM 1629 C CA . PRO B 1 81 ? -2.807 -34 -12.32 1 86.62 81 PRO B CA 1
ATOM 1630 C C . PRO B 1 81 ? -2.234 -34.281 -10.93 1 86.62 81 PRO B C 1
ATOM 1632 O O . PRO B 1 81 ? -1.297 -33.625 -10.5 1 86.62 81 PRO B O 1
ATOM 1635 N N . LEU B 1 82 ? -2.727 -35.281 -10.336 1 88.88 82 LEU B N 1
ATOM 1636 C CA . LEU B 1 82 ? -2.371 -35.625 -8.961 1 88.88 82 LEU B CA 1
ATOM 1637 C C . LEU B 1 82 ? -0.885 -35.938 -8.844 1 88.88 82 LEU B C 1
ATOM 1639 O O . LEU B 1 82 ? -0.213 -35.469 -7.922 1 88.88 82 LEU B O 1
ATOM 1643 N N . PRO B 1 83 ? -0.286 -36.719 -9.789 1 89.06 83 PRO B N 1
ATOM 1644 C CA . PRO B 1 83 ? 1.148 -37 -9.672 1 89.06 83 PRO B CA 1
ATOM 1645 C C . PRO B 1 83 ? 1.995 -35.719 -9.672 1 89.06 83 PRO B C 1
ATOM 1647 O O . PRO B 1 83 ? 2.996 -35.656 -8.953 1 89.06 83 PRO B O 1
ATOM 1650 N N . PHE B 1 84 ? 1.54 -34.812 -10.469 1 85.75 84 PHE B N 1
ATOM 1651 C CA . PHE B 1 84 ? 2.229 -33.531 -10.492 1 85.75 84 PHE B CA 1
ATOM 1652 C C . PHE B 1 84 ? 2.133 -32.844 -9.141 1 85.75 84 PHE B C 1
ATOM 1654 O O . PHE B 1 84 ? 3.133 -32.344 -8.617 1 85.75 84 PHE B O 1
ATOM 1661 N N . ILE B 1 85 ? 0.964 -32.75 -8.539 1 90.06 85 ILE B N 1
ATOM 1662 C CA . ILE B 1 85 ? 0.73 -32.094 -7.254 1 90.06 85 ILE B CA 1
ATOM 1663 C C . ILE B 1 85 ? 1.56 -32.781 -6.172 1 90.06 85 ILE B C 1
ATOM 1665 O O . ILE B 1 85 ? 2.191 -32.125 -5.348 1 90.06 85 ILE B O 1
ATOM 1669 N N . MET B 1 86 ? 1.527 -34.125 -6.266 1 91.81 86 MET B N 1
ATOM 1670 C CA . MET B 1 86 ? 2.262 -34.875 -5.262 1 91.81 86 MET B CA 1
ATOM 1671 C C . MET B 1 86 ? 3.762 -34.656 -5.387 1 91.81 86 MET B C 1
ATOM 1673 O O . MET B 1 86 ? 4.453 -34.469 -4.379 1 91.81 86 MET B O 1
ATOM 1677 N N . GLN B 1 87 ? 4.211 -34.656 -6.555 1 91.44 87 GLN B N 1
ATOM 1678 C CA . GLN B 1 87 ? 5.633 -34.469 -6.816 1 91.44 87 GLN B CA 1
ATOM 1679 C C . GLN B 1 87 ? 6.102 -33.094 -6.375 1 91.44 87 GLN B C 1
ATOM 1681 O O . GLN B 1 87 ? 7.246 -32.938 -5.949 1 91.44 87 GLN B O 1
ATOM 1686 N N . HIS B 1 88 ? 5.207 -32.125 -6.453 1 90.38 88 HIS B N 1
ATOM 1687 C CA . HIS B 1 88 ? 5.586 -30.75 -6.191 1 90.38 88 HIS B CA 1
ATOM 1688 C C . HIS B 1 88 ? 4.863 -30.203 -4.969 1 90.38 88 HIS B C 1
ATOM 1690 O O . HIS B 1 88 ? 4.648 -29 -4.859 1 90.38 88 HIS B O 1
ATOM 1696 N N . ALA B 1 89 ? 4.414 -31.047 -4.148 1 92.5 89 ALA B N 1
ATOM 1697 C CA . ALA B 1 89 ? 3.584 -30.688 -3.002 1 92.5 89 ALA B CA 1
ATOM 1698 C C . ALA B 1 89 ? 4.277 -29.656 -2.123 1 92.5 89 ALA B C 1
ATOM 1700 O O . ALA B 1 89 ? 3.648 -28.703 -1.66 1 92.5 89 ALA B O 1
ATOM 1701 N N . ALA B 1 90 ? 5.531 -29.812 -1.921 1 92.19 90 ALA B N 1
ATOM 1702 C CA . ALA B 1 90 ? 6.285 -28.891 -1.083 1 92.19 90 ALA B CA 1
ATOM 1703 C C . ALA B 1 90 ? 6.328 -27.5 -1.707 1 92.19 90 ALA B C 1
ATOM 1705 O O . ALA B 1 90 ? 6.145 -26.484 -1.015 1 92.19 90 ALA B O 1
ATOM 1706 N N . LYS B 1 91 ? 6.57 -27.469 -2.91 1 89.44 91 LYS B N 1
ATOM 1707 C CA . LYS B 1 91 ? 6.613 -26.188 -3.613 1 89.44 91 LYS B CA 1
ATOM 1708 C C . LYS B 1 91 ? 5.242 -25.516 -3.619 1 89.44 91 LYS B C 1
ATOM 1710 O O . LYS B 1 91 ? 5.137 -24.312 -3.416 1 89.44 91 LYS B O 1
ATOM 1715 N N . ILE B 1 92 ? 4.242 -26.281 -3.857 1 91.88 92 ILE B N 1
ATOM 1716 C CA . ILE B 1 92 ? 2.879 -25.75 -3.879 1 91.88 92 ILE B CA 1
ATOM 1717 C C . ILE B 1 92 ? 2.516 -25.203 -2.5 1 91.88 92 ILE B C 1
ATOM 1719 O O . ILE B 1 92 ? 1.95 -24.109 -2.387 1 91.88 92 ILE B O 1
ATOM 1723 N N . SER B 1 93 ? 2.873 -25.969 -1.516 1 92.62 93 SER B N 1
ATOM 1724 C CA . SER B 1 93 ? 2.633 -25.516 -0.15 1 92.62 93 SER B CA 1
ATOM 1725 C C . SER B 1 93 ? 3.385 -24.219 0.142 1 92.62 93 SER B C 1
ATOM 1727 O O . SER B 1 93 ? 2.859 -23.328 0.811 1 92.62 93 SER B O 1
ATOM 1729 N N . GLY B 1 94 ? 4.574 -24.125 -0.327 1 90.25 94 GLY B N 1
ATOM 1730 C CA . GLY B 1 94 ? 5.336 -22.891 -0.191 1 90.25 94 GLY B CA 1
ATOM 1731 C C . GLY B 1 94 ? 4.652 -21.703 -0.83 1 90.25 94 GLY B C 1
ATOM 1732 O O . GLY B 1 94 ? 4.598 -20.625 -0.238 1 90.25 94 GLY B O 1
ATOM 1733 N N . VAL B 1 95 ? 4.109 -21.906 -1.901 1 89.81 95 VAL B N 1
ATOM 1734 C CA . VAL B 1 95 ? 3.389 -20.844 -2.598 1 89.81 95 VAL B CA 1
ATOM 1735 C C . VAL B 1 95 ? 2.164 -20.422 -1.784 1 89.81 95 VAL B C 1
ATOM 1737 O O . VAL B 1 95 ? 1.888 -19.234 -1.629 1 89.81 95 VAL B O 1
ATOM 1740 N N . ARG B 1 96 ? 1.444 -21.391 -1.258 1 90.19 96 ARG B N 1
ATOM 1741 C CA . ARG B 1 96 ? 0.253 -21.094 -0.467 1 90.19 96 ARG B CA 1
ATOM 1742 C C . ARG B 1 96 ? 0.608 -20.297 0.782 1 90.19 96 ARG B C 1
ATOM 1744 O O . ARG B 1 96 ? -0.121 -19.375 1.166 1 90.19 96 ARG B O 1
ATOM 1751 N N . MET B 1 97 ? 1.656 -20.641 1.331 1 90.94 97 MET B N 1
ATOM 1752 C CA . MET B 1 97 ? 2.113 -19.938 2.523 1 90.94 97 MET B CA 1
ATOM 1753 C C . MET B 1 97 ? 2.51 -18.5 2.189 1 90.94 97 MET B C 1
ATOM 1755 O O . MET B 1 97 ? 2.201 -17.578 2.939 1 90.94 97 MET B O 1
ATOM 1759 N N . ARG B 1 98 ? 3.117 -18.406 1.174 1 90.12 98 ARG B N 1
ATOM 1760 C CA . ARG B 1 98 ? 3.531 -17.062 0.764 1 90.12 98 ARG B CA 1
ATOM 1761 C C . ARG B 1 98 ? 2.322 -16.188 0.443 1 90.12 98 ARG B C 1
ATOM 1763 O O . ARG B 1 98 ? 2.283 -15.016 0.811 1 90.12 98 ARG B O 1
ATOM 1770 N N . VAL B 1 99 ? 1.37 -16.703 -0.235 1 91.44 99 VAL B N 1
ATOM 1771 C CA . VAL B 1 99 ? 0.145 -15.984 -0.544 1 91.44 99 VAL B CA 1
ATOM 1772 C C . VAL B 1 99 ? -0.542 -15.555 0.75 1 91.44 99 VAL B C 1
ATOM 1774 O O . VAL B 1 99 ? -1.011 -14.422 0.866 1 91.44 99 VAL B O 1
ATOM 1777 N N . SER B 1 100 ? -0.565 -16.422 1.666 1 91.69 100 SER B N 1
ATOM 1778 C CA . SER B 1 100 ? -1.158 -16.109 2.959 1 91.69 100 SER B CA 1
ATOM 1779 C C . SER B 1 100 ? -0.402 -14.969 3.643 1 91.69 100 SER B C 1
ATOM 1781 O O . SER B 1 100 ? -1.013 -14.062 4.207 1 91.69 100 SER B O 1
ATOM 1783 N N . SER B 1 101 ? 0.864 -15.07 3.621 1 91.75 101 SER B N 1
ATOM 1784 C CA . SER B 1 101 ? 1.705 -14.023 4.195 1 91.75 101 SER B CA 1
ATOM 1785 C C . SER B 1 101 ? 1.462 -12.68 3.514 1 91.75 101 SER B C 1
ATOM 1787 O O . SER B 1 101 ? 1.333 -11.656 4.184 1 91.75 101 SER B O 1
ATOM 1789 N N . LEU B 1 102 ? 1.41 -12.727 2.223 1 93.06 102 LEU B N 1
ATOM 1790 C CA . LEU B 1 102 ? 1.106 -11.531 1.44 1 93.06 102 LEU B CA 1
ATOM 1791 C C . LEU B 1 102 ? -0.223 -10.922 1.873 1 93.06 102 LEU B C 1
ATOM 1793 O O . LEU B 1 102 ? -0.317 -9.711 2.078 1 93.06 102 LEU B O 1
ATOM 1797 N N . ASN B 1 103 ? -1.164 -11.695 2.064 1 91.25 103 ASN B N 1
ATOM 1798 C CA . ASN B 1 103 ? -2.482 -11.227 2.482 1 91.25 103 ASN B CA 1
ATOM 1799 C C . ASN B 1 103 ? -2.43 -10.555 3.85 1 91.25 103 ASN B C 1
ATOM 1801 O O . ASN B 1 103 ? -3.111 -9.555 4.082 1 91.25 103 ASN B O 1
ATOM 1805 N N . SER B 1 104 ? -1.677 -11.055 4.684 1 94.75 104 SER B N 1
ATOM 1806 C CA . SER B 1 104 ? -1.52 -10.477 6.012 1 94.75 104 SER B CA 1
ATOM 1807 C C . SER B 1 104 ? -0.868 -9.094 5.941 1 94.75 104 SER B C 1
ATOM 1809 O O . SER B 1 104 ? -1.301 -8.164 6.617 1 94.75 104 SER B O 1
ATOM 1811 N N . VAL B 1 105 ? 0.151 -9 5.152 1 95.31 105 VAL B N 1
ATOM 1812 C CA . VAL B 1 105 ? 0.835 -7.719 4.98 1 95.31 105 VAL B CA 1
ATOM 1813 C C . VAL B 1 105 ? -0.113 -6.707 4.34 1 95.31 105 VAL B C 1
ATOM 1815 O O . VAL B 1 105 ? -0.171 -5.551 4.762 1 95.31 105 VAL B O 1
ATOM 1818 N N . LEU B 1 106 ? -0.867 -7.156 3.428 1 95.44 106 LEU B N 1
ATOM 1819 C CA . LEU B 1 106 ? -1.842 -6.301 2.758 1 95.44 106 LEU B CA 1
ATOM 1820 C C . LEU B 1 106 ? -2.859 -5.75 3.754 1 95.44 106 LEU B C 1
ATOM 1822 O O . LEU B 1 106 ? -3.182 -4.562 3.725 1 95.44 106 LEU B O 1
ATOM 1826 N N . LYS B 1 107 ? -3.312 -6.512 4.625 1 94.94 107 LYS B N 1
ATOM 1827 C CA . LYS B 1 107 ? -4.258 -6.07 5.645 1 94.94 107 LYS B CA 1
ATOM 1828 C C . LYS B 1 107 ? -3.619 -5.055 6.582 1 94.94 107 LYS B C 1
ATOM 1830 O O . LYS B 1 107 ? -4.262 -4.078 6.984 1 94.94 107 LYS B O 1
ATOM 1835 N N . SER B 1 108 ? -2.43 -5.312 6.871 1 95.75 108 SER B N 1
ATOM 1836 C CA . SER B 1 108 ? -1.711 -4.375 7.727 1 95.75 108 SER B CA 1
ATOM 1837 C C . SER B 1 108 ? -1.56 -3.016 7.055 1 95.75 108 SER B C 1
ATOM 1839 O O . SER B 1 108 ? -1.763 -1.978 7.691 1 95.75 108 SER B O 1
ATOM 1841 N N . ILE B 1 109 ? -1.25 -3.037 5.82 1 96.38 109 ILE B N 1
ATOM 1842 C CA . ILE B 1 109 ? -1.1 -1.798 5.066 1 96.38 109 ILE B CA 1
ATOM 1843 C C . ILE B 1 109 ? -2.443 -1.079 4.98 1 96.38 109 ILE B C 1
ATOM 1845 O O . ILE B 1 109 ? -2.514 0.141 5.148 1 96.38 109 ILE B O 1
ATOM 1849 N N . GLN B 1 110 ? -3.43 -1.813 4.707 1 95.5 110 GLN B N 1
ATOM 1850 C CA . GLN B 1 110 ? -4.766 -1.227 4.664 1 95.5 110 GLN B CA 1
ATOM 1851 C C . GLN B 1 110 ? -5.09 -0.507 5.973 1 95.5 110 GLN B C 1
ATOM 1853 O O . GLN B 1 110 ? -5.617 0.607 5.961 1 95.5 110 GLN B O 1
ATOM 1858 N N . LYS B 1 111 ? -4.805 -1.057 7.016 1 96.06 111 LYS B N 1
ATOM 1859 C CA . LYS B 1 111 ? -5.043 -0.443 8.32 1 96.06 111 LYS B CA 1
ATOM 1860 C C . LYS B 1 111 ? -4.211 0.825 8.492 1 96.06 111 LYS B C 1
ATOM 1862 O O . LYS B 1 111 ? -4.695 1.825 9.023 1 96.06 111 LYS B O 1
ATOM 1867 N N . ARG B 1 112 ? -3.059 0.766 8.109 1 94 112 ARG B N 1
ATOM 1868 C CA . ARG B 1 112 ? -2.162 1.909 8.234 1 94 112 ARG B CA 1
ATOM 1869 C C . ARG B 1 112 ? -2.641 3.08 7.383 1 94 112 ARG B C 1
ATOM 1871 O O . ARG B 1 112 ? -2.619 4.23 7.828 1 94 112 ARG B O 1
ATOM 1878 N N . VAL B 1 113 ? -3.051 2.83 6.191 1 96.19 113 VAL B N 1
ATOM 1879 C CA . VAL B 1 113 ? -3.543 3.889 5.316 1 96.19 113 VAL B CA 1
ATOM 1880 C C . VAL B 1 113 ? -4.855 4.445 5.863 1 96.19 113 VAL B C 1
ATOM 1882 O O . VAL B 1 113 ? -5.102 5.652 5.797 1 96.19 113 VAL B O 1
ATOM 1885 N N . ASP B 1 114 ? -5.715 3.615 6.438 1 95.56 114 ASP B N 1
ATOM 1886 C CA . ASP B 1 114 ? -6.934 4.07 7.098 1 95.56 114 ASP B CA 1
ATOM 1887 C C . ASP B 1 114 ? -6.613 5.016 8.258 1 95.56 114 ASP B C 1
ATOM 1889 O O . ASP B 1 114 ? -7.297 6.023 8.453 1 95.56 114 ASP B O 1
ATOM 1893 N N . ASN B 1 115 ? -5.586 4.676 8.961 1 95.56 115 ASN B N 1
ATOM 1894 C CA . ASN B 1 115 ? -5.145 5.535 10.055 1 95.56 115 ASN B CA 1
ATOM 1895 C C . ASN B 1 115 ? -4.676 6.895 9.539 1 95.56 115 ASN B C 1
ATOM 1897 O O . ASN B 1 115 ? -4.977 7.926 10.148 1 95.56 115 ASN B O 1
ATOM 1901 N N . ILE B 1 116 ? -3.943 6.867 8.5 1 96.19 116 ILE B N 1
ATOM 1902 C CA . ILE B 1 116 ? -3.492 8.117 7.895 1 96.19 116 ILE B CA 1
ATOM 1903 C C . ILE B 1 116 ? -4.699 8.961 7.496 1 96.19 116 ILE B C 1
ATOM 1905 O O . ILE B 1 116 ? -4.746 10.164 7.781 1 96.19 116 ILE B O 1
ATOM 1909 N N . ASP B 1 117 ? -5.648 8.406 6.922 1 95 117 ASP B N 1
ATOM 1910 C CA . ASP B 1 117 ? -6.859 9.102 6.492 1 95 117 ASP B CA 1
ATOM 1911 C C . ASP B 1 117 ? -7.602 9.703 7.684 1 95 117 ASP B C 1
ATOM 1913 O O . ASP B 1 117 ? -8.078 10.836 7.613 1 95 117 ASP B O 1
ATOM 1917 N N . GLN B 1 118 ? -7.699 9.047 8.688 1 95.5 118 GLN B N 1
ATOM 1918 C CA . GLN B 1 118 ? -8.367 9.516 9.891 1 95.5 118 GLN B CA 1
ATOM 1919 C C . GLN B 1 118 ? -7.633 10.703 10.5 1 95.5 118 GLN B C 1
ATOM 1921 O O . GLN B 1 118 ? -8.258 11.695 10.883 1 95.5 118 GLN B O 1
ATOM 1926 N N . LEU B 1 119 ? -6.328 10.555 10.594 1 93.75 119 LEU B N 1
ATOM 1927 C CA . LEU B 1 119 ? -5.52 11.633 11.148 1 93.75 119 LEU B CA 1
ATOM 1928 C C . LEU B 1 119 ? -5.629 12.891 10.297 1 93.75 119 LEU B C 1
ATOM 1930 O O . LEU B 1 119 ? -5.66 14.008 10.82 1 93.75 119 LEU B O 1
ATOM 1934 N N . LEU B 1 120 ? -5.656 12.672 9.07 1 94.94 120 LEU B N 1
ATOM 1935 C CA . LEU B 1 120 ? -5.809 13.812 8.172 1 94.94 120 LEU B CA 1
ATOM 1936 C C . LEU B 1 120 ? -7.164 14.484 8.367 1 94.94 120 LEU B C 1
ATOM 1938 O O . LEU B 1 120 ? -7.266 15.711 8.312 1 94.94 120 LEU B O 1
ATOM 1942 N N . SER B 1 121 ? -8.18 13.75 8.609 1 94.5 121 SER B N 1
ATOM 1943 C CA . SER B 1 121 ? -9.5 14.305 8.875 1 94.5 121 SER B CA 1
ATOM 1944 C C . SER B 1 121 ? -9.5 15.164 10.133 1 94.5 121 SER B C 1
ATOM 1946 O O . SER B 1 121 ? -10.109 16.234 10.148 1 94.5 121 SER B O 1
ATOM 1948 N N . VAL B 1 122 ? -8.812 14.789 11.102 1 90.94 122 VAL B N 1
ATOM 1949 C CA . VAL B 1 122 ? -8.672 15.539 12.344 1 90.94 122 VAL B CA 1
ATOM 1950 C C . VAL B 1 122 ? -7.914 16.844 12.078 1 90.94 122 VAL B C 1
ATOM 1952 O O . VAL B 1 122 ? -8.312 17.906 12.547 1 90.94 122 VAL B O 1
ATOM 1955 N N . GLY B 1 123 ? -6.887 16.766 11.367 1 87.44 123 GLY B N 1
ATOM 1956 C CA . GLY B 1 123 ? -6.109 17.953 11.031 1 87.44 123 GLY B CA 1
ATOM 1957 C C . GLY B 1 123 ? -6.906 18.984 10.258 1 87.44 123 GLY B C 1
ATOM 1958 O O . GLY B 1 123 ? -6.809 20.188 10.523 1 87.44 123 GLY B O 1
ATOM 1959 N N . LYS B 1 124 ? -7.656 18.594 9.414 1 90.69 124 LYS B N 1
ATOM 1960 C CA . LYS B 1 124 ? -8.508 19.5 8.633 1 90.69 124 LYS B CA 1
ATOM 1961 C C . LYS B 1 124 ? -9.516 20.203 9.531 1 90.69 124 LYS B C 1
ATOM 1963 O O . LYS B 1 124 ? -9.727 21.422 9.406 1 90.69 124 LYS B O 1
ATOM 1968 N N . LYS B 1 125 ? -10.055 19.594 10.391 1 90.56 125 LYS B N 1
ATOM 1969 C CA . LYS B 1 125 ? -11.023 20.188 11.312 1 90.56 125 LYS B CA 1
ATOM 1970 C C . LYS B 1 125 ? -10.359 21.203 12.227 1 90.56 125 LYS B C 1
ATOM 1972 O O . LYS B 1 125 ? -10.938 22.266 12.508 1 90.56 125 LYS B O 1
ATOM 1977 N N . THR B 1 126 ? -9.18 20.891 12.586 1 87.31 126 THR B N 1
ATOM 1978 C CA . THR B 1 126 ? -8.43 21.781 13.461 1 87.31 126 THR B CA 1
ATOM 1979 C C . THR B 1 126 ? -8.07 23.062 12.742 1 87.31 126 THR B C 1
ATOM 1981 O O . THR B 1 126 ? -8.18 24.156 13.312 1 87.31 126 THR B O 1
ATOM 1984 N N . LEU B 1 127 ? -7.734 22.984 11.602 1 83.94 127 LEU B N 1
ATOM 1985 C CA . LEU B 1 127 ? -7.371 24.156 10.82 1 83.94 127 LEU B CA 1
ATOM 1986 C C . LEU B 1 127 ? -8.609 24.984 10.477 1 83.94 127 LEU B C 1
ATOM 1988 O O . LEU B 1 127 ? -8.562 26.219 10.477 1 83.94 127 LEU B O 1
ATOM 1992 N N . ASP B 1 128 ? -9.633 24.344 10.164 1 83.56 128 ASP B N 1
ATOM 1993 C CA . ASP B 1 128 ? -10.875 25.047 9.859 1 83.56 128 ASP B CA 1
ATOM 1994 C C . ASP B 1 128 ? -11.391 25.797 11.078 1 83.56 128 ASP B C 1
ATOM 1996 O O . ASP B 1 128 ? -11.914 26.906 10.953 1 83.56 128 ASP B O 1
ATOM 2000 N N . SER B 1 129 ? -11.258 25.25 12.195 1 77.75 129 SER B N 1
ATOM 2001 C CA . SER B 1 129 ? -11.703 25.891 13.43 1 77.75 129 SER B CA 1
ATOM 2002 C C . SER B 1 129 ? -10.828 27.094 13.766 1 77.75 129 SER B C 1
ATOM 2004 O O . SER B 1 129 ? -11.297 28.047 14.398 1 77.75 129 SER B O 1
ATOM 2006 N N . SER B 1 130 ? -9.578 27.141 13.43 1 71.69 130 SER B N 1
ATOM 2007 C CA . SER B 1 130 ? -8.672 28.25 13.703 1 71.69 130 SER B CA 1
ATOM 2008 C C . SER B 1 130 ? -8.953 29.438 12.789 1 71.69 130 SER B C 1
ATOM 2010 O O . SER B 1 130 ? -8.672 30.578 13.141 1 71.69 130 SER B O 1
ATOM 2012 N N . SER B 1 131 ? -9.391 29.219 11.641 1 68.5 131 SER B N 1
ATOM 2013 C CA . SER B 1 131 ? -9.648 30.297 10.688 1 68.5 131 SER B CA 1
ATOM 2014 C C . SER B 1 131 ? -10.953 31.016 10.992 1 68.5 131 SER B C 1
ATOM 2016 O O . SER B 1 131 ? -11.203 32.094 10.484 1 68.5 131 SER B O 1
ATOM 2018 N N . GLN B 1 132 ? -11.883 30.391 11.586 1 61.34 132 GLN B N 1
ATOM 2019 C CA . GLN B 1 132 ? -13.188 31 11.836 1 61.34 132 GLN B CA 1
ATOM 2020 C C . GLN B 1 132 ? -13.141 31.938 13.031 1 61.34 132 GLN B C 1
ATOM 2022 O O . GLN B 1 132 ? -14.023 32.781 13.203 1 61.34 132 GLN B O 1
ATOM 2027 N N . HIS B 1 133 ? -12.094 32 13.891 1 52.56 133 HIS B N 1
ATOM 2028 C CA . HIS B 1 133 ? -12.008 32.969 14.992 1 52.56 133 HIS B CA 1
ATOM 2029 C C . HIS B 1 133 ? -10.836 33.906 14.812 1 52.56 133 HIS B C 1
ATOM 2031 O O . HIS B 1 133 ? -9.773 33.5 14.32 1 52.56 133 HIS B O 1
#

Secondary structure (DSSP, 8-state):
----------------------------HHHHHHHHHHHHHHHHHHHHHHHHHHHHHHHHHHHHHHHHHHHHHHHHHHHS-HHHHHHTHHHHHHHHHHHHHHHHHHHHHHHHHHHHHHHHHHHHHHHHHHH--/----------------------------HHHHHHHHHHHHHHHHHHHHHHHHHHHHHHHHHHHHHHHHHHHHHHHHHHHS-HHHHHHTHHHHHHHHHHHHHHHHHHHHHHHHHHHHHHHHHHHHHHHHHHH--

Organism: Populus euphratica (NCBI:txid75702)

Foldseek 3Di:
DDDDDPVPPDDPPPPPPPPPPPPPVCCDVVNVVVVVVLVVVLVVLVVLLVVLVVVLVVLVVVVVVLVVVVVVVVVVLVPDDPVVCVVCVVVSVVVVVVSVVVVVVSVVVNVVSVVSNVVSVVVNVVSVVVVVD/DDDDDPPDPPDPPPPPPPPPPPPPVCCDVVNVVVVVVLVVVLVVLVVLLVVLVVVLVVLVVVVVVLVVVVVVLVVVLVPDDPVVCVVCVVVVVVVVVVSVVVVVVSVVVNVVSVVSNVVSVVVNVVSVVVVVD

Nearest PDB structures (foldseek):
  4whe-assembly1_A  TM=5.060E-01  e=4.568E+00  Escherichia coli K-12
  2rd0-assembly1_B  TM=5.666E-01  e=8.462E+00  Homo sapiens
  9gcf-assembly1_B  TM=4.281E-01  e=1.639E+00  Bos taurus

Solvent-accessible surface area (backbone atoms only — not comparable to full-atom values): 15394 Å² total; per-residue (Å²): 137,84,91,78,92,67,83,69,79,74,77,78,72,78,71,74,67,74,76,71,73,69,76,66,80,73,63,47,76,66,49,55,54,47,51,53,51,51,52,50,50,52,49,49,52,50,49,44,46,54,44,48,54,53,37,51,53,44,49,51,52,44,54,52,47,51,52,52,50,52,52,51,51,51,53,52,57,70,70,47,55,63,68,58,48,63,74,39,40,68,59,53,50,49,49,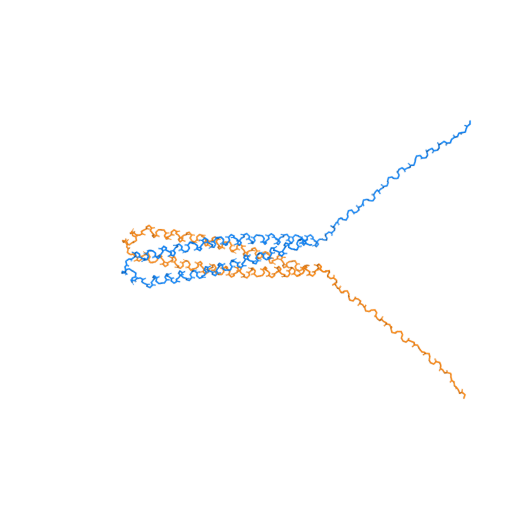54,50,47,52,52,51,45,52,51,46,51,52,52,40,53,51,40,53,52,50,46,49,51,51,47,54,53,52,51,51,54,53,54,59,56,70,75,104,130,84,90,79,88,70,85,73,78,79,74,78,75,75,72,74,69,74,73,73,73,70,76,66,79,73,64,48,78,65,49,56,54,47,52,53,49,50,51,50,50,53,50,50,53,52,48,45,46,53,44,46,52,52,38,52,54,45,49,52,52,44,53,52,47,51,53,51,49,51,53,51,52,51,54,53,57,68,69,46,57,62,69,57,48,63,75,39,40,67,59,52,49,50,50,53,51,49,52,52,50,45,51,51,47,50,52,52,41,52,52,42,53,52,50,46,50,51,53,45,53,53,51,52,52,54,54,54,58,57,69,76,103

Radius of gyration: 38.83 Å; Cα contacts (8 Å, |Δi|>4): 132; chains: 2; bounding box: 41×149×108 Å

pLDDT: mean 78.42, std 23.39, range [22.02, 96.69]

Sequence (266 aa):
MDPSLSTGENPDSNENNPQEFESESNSSPSDSLGKALSTMLTNVIKDLDSKAQNTLNSQDKLNSAIDRLTRELDQLLEEAPLPFIMQHAAKISGVRMRVSSLNSVLKSIQKRVDNIDQLLSVGKKTLDSSSQHMDPSLSTGENPDSNENNPQEFESESNSSPSDSLGKALSTMLTNVIKDLDSKAQNTLNSQDKLNSAIDRLTRELDQLLEEAPLPFIMQHAAKISGVRMRVSSLNSVLKSIQKRVDNIDQLLSVGKKTLDSSSQH

InterPro domains:
  IPR017246 Snapin [PTHR31305] (10-127)
  IPR028119 Snapin/Pallidin/Snn1 [PF14712] (32-116)